Protein AF-A0A438K7U4-F1 (afdb_monomer)

Structure (mmCIF, N/CA/C/O backbone):
data_AF-A0A438K7U4-F1
#
_entry.id   AF-A0A438K7U4-F1
#
loop_
_atom_site.group_PDB
_atom_site.id
_atom_site.type_symbol
_atom_site.label_atom_id
_atom_site.label_alt_id
_atom_site.label_comp_id
_atom_site.label_asym_id
_atom_site.label_entity_id
_atom_site.label_seq_id
_atom_site.pdbx_PDB_ins_code
_atom_site.Cartn_x
_atom_site.Cartn_y
_atom_site.Cartn_z
_atom_site.occupancy
_atom_site.B_iso_or_equiv
_atom_site.auth_seq_id
_atom_site.auth_comp_id
_atom_site.auth_asym_id
_atom_site.auth_atom_id
_atom_site.pdbx_PDB_model_num
ATOM 1 N N . MET A 1 1 ? -2.692 -11.093 -33.757 1.00 45.28 1 MET A N 1
ATOM 2 C CA . MET A 1 1 ? -2.594 -12.164 -32.743 1.00 45.28 1 MET A CA 1
ATOM 3 C C . MET A 1 1 ? -3.764 -12.011 -31.795 1.00 45.28 1 MET A C 1
ATOM 5 O O . MET A 1 1 ? -4.031 -10.887 -31.381 1.00 45.28 1 MET A O 1
ATOM 9 N N . SER A 1 2 ? -4.520 -13.076 -31.542 1.00 48.28 2 SER A N 1
ATOM 10 C CA . SER A 1 2 ? -5.708 -12.989 -30.688 1.00 48.28 2 SER A CA 1
ATOM 11 C C . SER A 1 2 ? -5.313 -12.876 -29.207 1.00 48.28 2 SER A C 1
ATOM 13 O O . SER A 1 2 ? -4.291 -13.414 -28.785 1.00 48.28 2 SER A O 1
ATOM 15 N N . ASN A 1 3 ? -6.134 -12.197 -28.400 1.00 59.94 3 ASN A N 1
ATOM 16 C CA . ASN A 1 3 ? -5.968 -12.096 -26.940 1.00 59.94 3 ASN A CA 1
ATOM 17 C C . ASN A 1 3 ? -5.858 -13.494 -26.280 1.00 59.94 3 ASN A C 1
ATOM 19 O O . ASN A 1 3 ? -5.145 -13.687 -25.302 1.00 59.94 3 ASN A O 1
ATOM 23 N N . VAL A 1 4 ? -6.495 -14.504 -26.880 1.00 65.38 4 VAL A N 1
ATOM 24 C CA . VAL A 1 4 ? -6.496 -15.897 -26.409 1.00 65.38 4 VAL A CA 1
ATOM 25 C C . VAL A 1 4 ? -5.137 -16.583 -26.602 1.00 65.38 4 VAL A C 1
ATOM 27 O O . VAL A 1 4 ? -4.673 -17.269 -25.696 1.00 65.38 4 VAL A O 1
ATOM 30 N N . GLU A 1 5 ? -4.457 -16.369 -27.732 1.00 62.31 5 GLU A N 1
ATOM 31 C CA . GLU A 1 5 ? -3.120 -16.940 -27.979 1.00 62.31 5 GLU A CA 1
ATOM 32 C C . GLU A 1 5 ? -2.054 -16.323 -27.074 1.00 62.31 5 GLU A C 1
ATOM 34 O O . GLU A 1 5 ? -1.192 -17.038 -26.571 1.00 62.31 5 GLU A O 1
ATOM 39 N N . MET A 1 6 ? -2.136 -15.013 -26.818 1.00 63.38 6 MET A N 1
ATOM 40 C CA . MET A 1 6 ? -1.229 -14.335 -25.890 1.00 63.38 6 MET A CA 1
ATOM 41 C C . MET A 1 6 ? -1.439 -14.850 -24.457 1.00 63.38 6 MET A C 1
ATOM 43 O O . MET A 1 6 ? -0.478 -15.261 -23.816 1.00 63.38 6 MET A O 1
ATOM 47 N N . ARG A 1 7 ? -2.695 -14.952 -23.993 1.00 61.59 7 ARG A N 1
ATOM 48 C CA . ARG A 1 7 ? -3.044 -15.557 -22.692 1.00 61.59 7 ARG A CA 1
ATOM 49 C C . ARG A 1 7 ? -2.580 -17.009 -22.568 1.00 61.59 7 ARG A C 1
ATOM 51 O O . ARG A 1 7 ? -2.083 -17.397 -21.519 1.00 61.59 7 ARG A O 1
ATOM 58 N N . SER A 1 8 ? -2.689 -17.796 -23.639 1.00 62.38 8 SER A N 1
ATOM 59 C CA . SER A 1 8 ? -2.195 -19.178 -23.680 1.00 62.38 8 SER A CA 1
ATOM 60 C C . SER A 1 8 ? -0.667 -19.269 -23.615 1.00 62.38 8 SER A C 1
ATOM 62 O O . SER A 1 8 ? -0.152 -20.195 -22.991 1.00 62.38 8 SER A O 1
ATOM 64 N N . LEU A 1 9 ? 0.061 -18.339 -24.243 1.00 65.25 9 LEU A N 1
ATOM 65 C CA . LEU A 1 9 ? 1.523 -18.292 -24.186 1.00 65.25 9 LEU A CA 1
ATOM 66 C C . LEU A 1 9 ? 2.014 -17.877 -22.790 1.00 65.25 9 LEU A C 1
ATOM 68 O O . LEU A 1 9 ? 2.959 -18.470 -22.281 1.00 65.25 9 LEU A O 1
ATOM 72 N N . PHE A 1 10 ? 1.329 -16.923 -22.149 1.00 60.97 10 PHE A N 1
ATOM 73 C CA . PHE A 1 10 ? 1.604 -16.515 -20.767 1.00 60.97 10 PHE A CA 1
ATOM 74 C C . PHE A 1 10 ? 1.276 -17.616 -19.756 1.00 60.97 10 PHE A C 1
ATOM 76 O O . PHE A 1 10 ? 2.075 -17.869 -18.867 1.00 60.97 10 PHE A O 1
ATOM 83 N N . ALA A 1 11 ? 0.172 -18.345 -19.935 1.00 56.00 11 ALA A N 1
ATOM 84 C CA . ALA A 1 11 ? -0.155 -19.503 -19.100 1.00 56.00 11 ALA A CA 1
ATOM 85 C C . ALA A 1 11 ? 0.838 -20.675 -19.261 1.00 56.00 11 ALA A C 1
ATOM 87 O O . ALA A 1 11 ? 0.926 -21.532 -18.387 1.00 56.00 11 ALA A O 1
ATOM 88 N N . LYS A 1 12 ? 1.585 -20.730 -20.376 1.00 57.91 12 LYS A N 1
ATOM 89 C CA . LYS A 1 12 ? 2.669 -21.702 -20.606 1.00 57.91 12 LYS A CA 1
ATOM 90 C C . LYS A 1 12 ? 4.002 -21.295 -19.971 1.00 57.91 12 LYS A C 1
ATOM 92 O O . LYS A 1 12 ? 4.887 -22.141 -19.870 1.00 57.91 12 LYS A O 1
ATOM 97 N N . LEU A 1 13 ? 4.170 -20.037 -19.559 1.00 59.38 13 LEU A N 1
ATOM 98 C CA . LEU A 1 13 ? 5.307 -19.609 -18.746 1.00 59.38 13 LEU A CA 1
ATOM 99 C C . LEU A 1 13 ? 5.006 -20.022 -17.301 1.00 59.38 13 LEU A C 1
ATOM 101 O O . LEU A 1 13 ? 4.355 -19.286 -16.570 1.00 59.38 13 LEU A O 1
ATOM 105 N N . CYS A 1 14 ? 5.445 -21.217 -16.904 1.00 56.22 14 CYS A N 1
ATOM 106 C CA . CYS A 1 14 ? 5.156 -21.851 -15.607 1.00 56.22 14 CYS A CA 1
ATOM 107 C C . CYS A 1 14 ? 5.649 -21.096 -14.349 1.00 56.22 14 CYS A C 1
ATOM 109 O O . CYS A 1 14 ? 5.622 -21.670 -13.270 1.00 56.22 14 CYS A O 1
ATOM 111 N N . HIS A 1 15 ? 6.065 -19.834 -14.471 1.00 75.62 15 HIS A N 1
ATOM 112 C CA . HIS A 1 15 ? 6.726 -19.040 -13.429 1.00 75.62 15 HIS A CA 1
ATOM 113 C C . HIS A 1 15 ? 6.226 -17.586 -13.416 1.00 75.62 15 HIS A C 1
ATOM 115 O O . HIS A 1 15 ? 6.982 -16.649 -13.174 1.00 75.62 15 HIS A O 1
ATOM 121 N N . LEU A 1 16 ? 4.956 -17.368 -13.773 1.00 83.12 16 LEU A N 1
ATOM 122 C CA . LEU A 1 16 ? 4.399 -16.019 -13.868 1.00 83.12 16 LEU A CA 1
ATOM 123 C C . LEU A 1 16 ? 4.396 -15.306 -12.514 1.00 83.12 16 LEU A C 1
ATOM 125 O O . LEU A 1 16 ? 4.809 -14.155 -12.458 1.00 83.12 16 LEU A O 1
ATOM 129 N N . ASP A 1 17 ? 4.000 -15.993 -11.445 1.00 84.00 17 ASP A N 1
ATOM 130 C CA . ASP A 1 17 ? 3.998 -15.419 -10.096 1.00 84.00 17 ASP A CA 1
ATOM 131 C C . ASP A 1 17 ? 5.417 -15.024 -9.667 1.00 84.00 17 ASP A C 1
ATOM 133 O O . ASP A 1 17 ? 5.637 -13.903 -9.227 1.00 84.00 17 ASP A O 1
ATOM 137 N N . GLU A 1 18 ? 6.410 -15.876 -9.934 1.00 87.88 18 GLU A N 1
ATOM 138 C CA . GLU A 1 18 ? 7.825 -15.590 -9.664 1.00 87.88 18 GLU A CA 1
ATOM 139 C C . GLU A 1 18 ? 8.336 -14.381 -10.462 1.00 87.88 18 GLU A C 1
ATOM 141 O O . GLU A 1 18 ? 9.101 -13.569 -9.944 1.00 87.88 18 GLU A O 1
ATOM 146 N N . LEU A 1 19 ? 7.899 -14.220 -11.716 1.00 89.94 19 LEU A N 1
ATOM 147 C CA . LEU A 1 19 ? 8.228 -13.043 -12.518 1.00 89.94 19 LEU A CA 1
ATOM 148 C C . LEU A 1 19 ? 7.588 -11.771 -11.947 1.00 89.94 19 LEU A C 1
ATOM 150 O O . LEU A 1 19 ? 8.244 -10.730 -11.913 1.00 89.94 19 LEU A O 1
ATOM 154 N N . LEU A 1 20 ? 6.319 -11.834 -11.534 1.00 92.25 20 LEU A N 1
ATOM 155 C CA . LEU A 1 20 ? 5.625 -10.695 -10.932 1.00 92.25 20 LEU A CA 1
ATOM 156 C C . LEU A 1 20 ? 6.309 -10.279 -9.626 1.00 92.25 20 LEU A C 1
ATOM 158 O O . LEU A 1 20 ? 6.650 -9.104 -9.486 1.00 92.25 20 LEU A O 1
ATOM 162 N N . SER A 1 21 ? 6.607 -11.241 -8.748 1.00 90.75 21 SER A N 1
ATOM 163 C CA . SER A 1 21 ? 7.360 -11.017 -7.511 1.00 90.75 21 SER A CA 1
ATOM 164 C C . SER A 1 21 ? 8.755 -10.456 -7.782 1.00 90.75 21 SER A C 1
ATOM 166 O O . SER A 1 21 ? 9.161 -9.505 -7.128 1.00 90.75 21 SER A O 1
ATOM 168 N N . LEU A 1 22 ? 9.475 -10.940 -8.801 1.00 91.69 22 LEU A N 1
ATOM 169 C CA . LEU A 1 22 ? 10.794 -10.402 -9.151 1.00 91.69 22 LEU A CA 1
ATOM 170 C C . LEU A 1 22 ? 10.726 -8.930 -9.589 1.00 91.69 22 LEU A C 1
ATOM 172 O O . LEU A 1 22 ? 11.596 -8.127 -9.245 1.00 91.69 22 LEU A O 1
ATOM 176 N N . ILE A 1 23 ? 9.710 -8.562 -10.377 1.00 93.75 23 ILE A N 1
ATOM 177 C CA . ILE A 1 23 ? 9.533 -7.171 -10.808 1.00 93.75 23 ILE A CA 1
ATOM 178 C C . ILE A 1 23 ? 9.114 -6.297 -9.620 1.00 93.75 23 ILE A C 1
ATOM 180 O O . ILE A 1 23 ? 9.598 -5.173 -9.497 1.00 93.75 23 ILE A O 1
ATOM 184 N N . GLU A 1 24 ? 8.250 -6.795 -8.740 1.00 93.31 24 GLU A N 1
ATOM 185 C CA . GLU A 1 24 ? 7.888 -6.118 -7.497 1.00 93.31 24 GLU A CA 1
ATOM 186 C C . GLU A 1 24 ? 9.113 -5.898 -6.601 1.00 93.31 24 GLU A C 1
ATOM 188 O O . GLU A 1 24 ? 9.421 -4.756 -6.270 1.00 93.31 24 GLU A O 1
ATOM 193 N N . GLU A 1 25 ? 9.887 -6.940 -6.298 1.00 90.75 25 GLU A N 1
ATOM 194 C CA . GLU A 1 25 ? 11.135 -6.849 -5.534 1.00 90.75 25 GLU A CA 1
ATOM 195 C C . GLU A 1 25 ? 12.120 -5.852 -6.150 1.00 90.75 25 GLU A C 1
ATOM 197 O O . GLU A 1 25 ? 12.784 -5.103 -5.433 1.00 90.75 25 GLU A O 1
ATOM 202 N N . PHE A 1 26 ? 12.201 -5.790 -7.481 1.00 92.31 26 PHE A N 1
ATOM 203 C CA . PHE A 1 26 ? 12.988 -4.778 -8.178 1.00 92.31 26 PHE A CA 1
ATOM 204 C C . PHE A 1 26 ? 12.487 -3.353 -7.883 1.00 92.31 26 PHE A C 1
ATOM 206 O O . PHE A 1 26 ? 13.296 -2.468 -7.574 1.00 92.31 26 PHE A O 1
ATOM 213 N N . LEU A 1 27 ? 11.172 -3.122 -7.949 1.00 92.06 27 LEU A N 1
ATOM 214 C CA . LEU A 1 27 ? 10.564 -1.821 -7.653 1.00 92.06 27 LEU A CA 1
ATOM 215 C C . LEU A 1 27 ? 10.781 -1.415 -6.190 1.00 92.06 27 LEU A C 1
ATOM 217 O O . LEU A 1 27 ? 11.135 -0.263 -5.936 1.00 92.06 27 LEU A O 1
ATOM 221 N N . MET A 1 28 ? 10.647 -2.369 -5.267 1.00 88.00 28 MET A N 1
ATOM 222 C CA . MET A 1 28 ? 10.819 -2.197 -3.821 1.00 88.00 28 MET A CA 1
ATOM 223 C C . MET A 1 28 ? 12.287 -1.993 -3.426 1.00 88.00 28 MET A C 1
ATOM 225 O O . MET A 1 28 ? 12.639 -1.107 -2.648 1.00 88.00 28 MET A O 1
ATOM 229 N N . GLY A 1 29 ? 13.179 -2.811 -3.980 1.00 85.75 29 GLY A N 1
ATOM 230 C CA . GLY A 1 29 ? 14.604 -2.808 -3.672 1.00 85.75 29 GLY A CA 1
ATOM 231 C C . GLY A 1 29 ? 15.365 -1.673 -4.349 1.00 85.75 29 GLY A C 1
ATOM 232 O O . GLY A 1 29 ? 16.429 -1.285 -3.862 1.00 85.75 29 GLY A O 1
ATOM 233 N N . LYS A 1 30 ? 14.835 -1.130 -5.455 1.00 86.88 30 LYS A N 1
ATOM 234 C CA . LYS A 1 30 ? 15.465 -0.092 -6.287 1.00 86.88 30 LYS A CA 1
ATOM 235 C C . LYS A 1 30 ? 16.896 -0.441 -6.692 1.00 86.88 30 LYS A C 1
ATOM 237 O O . LYS A 1 30 ? 17.748 0.444 -6.773 1.00 86.88 30 LYS A O 1
ATOM 242 N N . LYS A 1 31 ? 17.179 -1.722 -6.925 1.00 87.25 31 LYS A N 1
ATOM 243 C CA . LYS A 1 31 ? 18.523 -2.225 -7.229 1.00 87.25 31 LYS A CA 1
ATOM 244 C C . LYS A 1 31 ? 18.549 -2.930 -8.573 1.00 87.25 31 LYS A C 1
ATOM 246 O O . LYS A 1 31 ? 17.680 -3.738 -8.868 1.00 87.25 31 LYS A O 1
ATOM 251 N N . VAL A 1 32 ? 19.578 -2.649 -9.360 1.00 86.00 32 VAL A N 1
ATOM 252 C CA . VAL A 1 32 ? 19.897 -3.360 -10.600 1.00 86.00 32 VAL A CA 1
ATOM 253 C C . VAL A 1 32 ? 21.230 -4.058 -10.413 1.00 86.00 32 VAL A C 1
ATOM 255 O O . VAL A 1 32 ? 22.159 -3.500 -9.831 1.00 86.00 32 VAL A O 1
ATOM 258 N N . LEU A 1 33 ? 21.325 -5.282 -10.915 1.00 83.44 33 LEU A N 1
ATOM 259 C CA . LEU A 1 33 ? 22.586 -5.998 -10.985 1.00 83.44 33 LEU A CA 1
ATOM 260 C C . LEU A 1 33 ? 23.361 -5.530 -12.220 1.00 83.44 33 LEU A C 1
ATOM 262 O O . LEU A 1 33 ? 22.894 -5.687 -13.349 1.00 83.44 33 LEU A O 1
ATOM 266 N N . VAL A 1 34 ? 24.538 -4.949 -12.006 1.00 81.00 34 VAL A N 1
ATOM 267 C CA . VAL A 1 34 ? 25.393 -4.411 -13.066 1.00 81.00 34 VAL A CA 1
ATOM 268 C C . VAL A 1 34 ? 26.654 -5.255 -13.183 1.00 81.00 34 VAL A C 1
ATOM 270 O O . VAL A 1 34 ? 27.247 -5.683 -12.190 1.00 81.00 34 VAL A O 1
ATOM 273 N N . TYR A 1 35 ? 27.048 -5.508 -14.427 1.00 76.44 35 TYR A N 1
ATOM 274 C CA . TYR A 1 35 ? 28.276 -6.211 -14.757 1.00 76.44 35 TYR A CA 1
ATOM 275 C C . TYR A 1 35 ? 29.409 -5.211 -14.981 1.00 76.44 35 TYR A C 1
ATOM 277 O O . TYR A 1 35 ? 29.313 -4.344 -15.852 1.00 76.44 35 TYR A O 1
ATOM 285 N N . ASN A 1 36 ? 30.492 -5.356 -14.217 1.00 67.44 36 ASN A N 1
ATOM 286 C CA . ASN A 1 36 ? 31.661 -4.495 -14.331 1.00 67.44 36 ASN A CA 1
ATOM 287 C C . ASN A 1 36 ? 32.769 -5.192 -15.129 1.00 67.44 36 ASN A C 1
ATOM 289 O O . ASN A 1 36 ? 33.358 -6.171 -14.682 1.00 67.44 36 ASN A O 1
ATOM 293 N N . ASN A 1 37 ? 33.081 -4.633 -16.301 1.00 59.84 37 ASN A N 1
ATOM 294 C CA . ASN A 1 37 ? 34.170 -5.074 -17.185 1.00 59.84 37 ASN A CA 1
ATOM 295 C C . ASN A 1 37 ? 35.561 -4.553 -16.774 1.00 59.84 37 ASN A C 1
ATOM 297 O O . ASN A 1 37 ? 36.531 -4.754 -17.504 1.00 59.84 37 ASN A O 1
ATOM 301 N N . ALA A 1 38 ? 35.671 -3.816 -15.666 1.00 55.50 38 ALA A N 1
ATOM 302 C CA . ALA A 1 38 ? 36.929 -3.188 -15.282 1.00 55.50 38 ALA A CA 1
ATOM 303 C C . ALA A 1 38 ? 37.953 -4.230 -14.795 1.00 55.50 38 ALA A C 1
ATOM 305 O O . ALA A 1 38 ? 37.622 -5.118 -14.009 1.00 55.50 38 ALA A O 1
ATOM 306 N N . SER A 1 39 ? 39.196 -4.087 -15.271 1.00 51.75 39 SER A N 1
ATOM 307 C CA . SER A 1 39 ? 40.375 -4.851 -14.838 1.00 51.75 39 SER A CA 1
ATOM 308 C C . SER A 1 39 ? 40.473 -4.909 -13.300 1.00 51.75 39 SER A C 1
ATOM 310 O O . SER A 1 39 ? 40.169 -3.902 -12.657 1.00 51.75 39 SER A O 1
ATOM 312 N N . PRO A 1 40 ? 40.943 -6.021 -12.695 1.00 52.16 40 PRO A N 1
ATOM 313 C CA . PRO A 1 40 ? 41.059 -6.165 -11.239 1.00 52.16 40 PRO A CA 1
ATOM 314 C C . PRO A 1 40 ? 42.089 -5.225 -10.591 1.00 52.16 40 PRO A C 1
ATOM 316 O O . PRO A 1 40 ? 42.265 -5.239 -9.372 1.00 52.16 40 PRO A O 1
ATOM 319 N N . GLU A 1 41 ? 42.829 -4.452 -11.384 1.00 43.75 41 GLU A N 1
ATOM 320 C CA . GLU A 1 41 ? 43.926 -3.633 -10.894 1.00 43.75 41 GLU A CA 1
ATOM 321 C C . GLU A 1 41 ? 43.424 -2.262 -10.436 1.00 43.75 41 GLU A C 1
ATOM 323 O O . GLU A 1 41 ? 43.154 -1.357 -11.225 1.00 43.75 41 GLU A O 1
ATOM 328 N N . SER A 1 42 ? 43.368 -2.130 -9.112 1.00 53.00 42 SER A N 1
ATOM 329 C CA . SER A 1 42 ? 42.871 -1.015 -8.303 1.00 53.00 42 SER A CA 1
ATOM 330 C C . SER A 1 42 ? 41.390 -1.119 -7.931 1.00 53.00 42 SER A C 1
ATOM 332 O O . SER A 1 42 ? 40.607 -1.811 -8.562 1.00 53.00 42 SER A O 1
ATOM 334 N N . PHE A 1 43 ? 41.034 -0.429 -6.850 1.00 45.53 43 PHE A N 1
ATOM 335 C CA . PHE A 1 43 ? 39.687 -0.241 -6.295 1.00 45.53 43 PHE A CA 1
ATOM 336 C C . PHE A 1 43 ? 39.296 -1.123 -5.103 1.00 45.53 43 PHE A C 1
ATOM 338 O O . PHE A 1 43 ? 38.609 -2.138 -5.222 1.00 45.53 43 PHE A O 1
ATOM 345 N N . VAL A 1 44 ? 39.682 -0.589 -3.933 1.00 47.94 44 VAL A N 1
ATOM 346 C CA . VAL A 1 44 ? 38.967 -0.548 -2.641 1.00 47.94 44 VAL A CA 1
ATOM 347 C C . VAL A 1 44 ? 37.798 -1.522 -2.539 1.00 47.94 44 VAL A C 1
ATOM 349 O O . VAL A 1 44 ? 36.747 -1.302 -3.138 1.00 47.94 44 VAL A O 1
ATOM 352 N N . VAL A 1 45 ? 37.986 -2.566 -1.734 1.00 43.56 45 VAL A N 1
ATOM 353 C CA . VAL A 1 45 ? 36.957 -3.523 -1.317 1.00 43.56 45 VAL A CA 1
ATOM 354 C C . VAL A 1 45 ? 35.704 -2.754 -0.891 1.00 43.56 45 VAL A C 1
ATOM 356 O O . VAL A 1 45 ? 35.716 -2.016 0.090 1.00 43.56 45 VAL A O 1
ATOM 359 N N . CYS A 1 46 ? 34.640 -2.875 -1.679 1.00 51.19 46 CYS A N 1
ATOM 360 C CA . CYS A 1 46 ? 33.315 -2.390 -1.322 1.00 51.19 46 CYS A CA 1
ATOM 361 C C . CYS A 1 46 ? 32.442 -3.638 -1.195 1.00 51.19 46 CYS A C 1
ATOM 363 O O . CYS A 1 46 ? 32.365 -4.407 -2.155 1.00 51.19 46 CYS A O 1
ATOM 365 N N . ASP A 1 47 ? 31.833 -3.836 -0.022 1.00 56.19 47 ASP A N 1
ATOM 366 C CA . ASP A 1 47 ? 31.160 -5.066 0.447 1.00 56.19 47 ASP A CA 1
ATOM 367 C C . ASP A 1 47 ? 29.985 -5.569 -0.419 1.00 56.19 47 ASP A C 1
ATOM 369 O O . ASP A 1 47 ? 29.364 -6.579 -0.109 1.00 56.19 47 ASP A O 1
ATOM 373 N N . SER A 1 48 ? 29.644 -4.881 -1.510 1.00 63.31 48 SER A N 1
ATOM 374 C CA . SER A 1 48 ? 28.497 -5.203 -2.378 1.00 63.31 48 SER A CA 1
ATOM 375 C C . SER A 1 48 ? 28.880 -5.908 -3.685 1.00 63.31 48 SER A C 1
ATOM 377 O O . SER A 1 48 ? 28.016 -6.119 -4.539 1.00 63.31 48 SER A O 1
ATOM 379 N N . ARG A 1 49 ? 30.169 -6.218 -3.879 1.00 67.62 49 ARG A N 1
ATOM 380 C CA . ARG A 1 49 ? 30.685 -6.907 -5.069 1.00 67.62 49 ARG A CA 1
ATOM 381 C C . ARG A 1 49 ? 30.804 -8.404 -4.816 1.00 67.62 49 ARG A C 1
ATOM 383 O O . ARG A 1 49 ? 31.380 -8.813 -3.815 1.00 67.62 49 ARG A O 1
ATOM 390 N N . PHE A 1 50 ? 30.311 -9.209 -5.748 1.00 69.69 50 PHE A N 1
ATOM 391 C CA . PHE A 1 50 ? 30.437 -10.664 -5.700 1.00 69.69 50 PHE A CA 1
ATOM 392 C C . PHE A 1 50 ? 30.829 -11.215 -7.071 1.00 69.69 50 PHE A C 1
ATOM 394 O O . PHE A 1 50 ? 30.524 -10.615 -8.105 1.00 69.69 50 PHE A O 1
ATOM 401 N N . SER A 1 51 ? 31.559 -12.330 -7.074 1.00 70.88 51 SER A N 1
ATOM 402 C CA . SER A 1 51 ? 31.945 -13.037 -8.292 1.00 70.88 51 SER A CA 1
ATOM 403 C C . SER A 1 51 ? 30.940 -14.142 -8.594 1.00 70.88 51 SER A C 1
ATOM 405 O O . SER A 1 51 ? 30.583 -14.932 -7.721 1.00 70.88 51 SER A O 1
ATOM 407 N N . ILE A 1 52 ? 30.485 -14.204 -9.844 1.00 70.56 52 ILE A N 1
ATOM 408 C CA . ILE A 1 52 ? 29.749 -15.356 -10.365 1.00 70.56 52 ILE A CA 1
ATOM 409 C C . ILE A 1 52 ? 30.573 -15.961 -11.494 1.00 70.56 52 ILE A C 1
ATOM 411 O O . ILE A 1 52 ? 31.025 -15.249 -12.395 1.00 70.56 52 ILE A O 1
ATOM 415 N N . LEU A 1 53 ? 30.730 -17.282 -11.460 1.00 70.00 53 LEU A N 1
ATOM 416 C CA . LEU A 1 53 ? 31.305 -18.036 -12.562 1.00 70.00 53 LEU A CA 1
ATOM 417 C C . LEU A 1 53 ? 30.253 -18.166 -13.672 1.00 70.00 53 LEU A C 1
ATOM 419 O O . LEU A 1 53 ? 29.299 -18.933 -13.547 1.00 70.00 53 LEU A O 1
ATOM 423 N N . VAL A 1 54 ? 30.427 -17.418 -14.761 1.00 69.88 54 VAL A N 1
ATOM 424 C CA . VAL A 1 54 ? 29.567 -17.504 -15.951 1.00 69.88 54 VAL A CA 1
ATOM 425 C C . VAL A 1 54 ? 30.448 -17.886 -17.134 1.00 69.88 54 VAL A C 1
ATOM 427 O O . VAL A 1 54 ? 31.402 -17.175 -17.450 1.00 69.88 54 VAL A O 1
ATOM 430 N N . ASP A 1 55 ? 30.149 -19.019 -17.771 1.00 70.75 55 ASP A N 1
ATOM 431 C CA . ASP A 1 55 ? 30.939 -19.604 -18.869 1.00 70.75 55 ASP A CA 1
ATOM 432 C C . ASP A 1 55 ? 32.416 -19.875 -18.514 1.00 70.75 55 ASP A C 1
ATOM 434 O O . ASP A 1 55 ? 33.308 -19.759 -19.352 1.00 70.75 55 ASP A O 1
ATOM 438 N N . GLY A 1 56 ? 32.698 -20.221 -17.254 1.00 69.56 56 GLY A N 1
ATOM 439 C CA . GLY A 1 56 ? 34.059 -20.525 -16.789 1.00 69.56 56 GLY A CA 1
ATOM 440 C C . GLY A 1 56 ? 34.960 -19.302 -16.583 1.00 69.56 56 GLY A C 1
ATOM 441 O O . GLY A 1 56 ? 36.145 -19.471 -16.306 1.00 69.56 56 GLY A O 1
ATOM 442 N N . VAL A 1 57 ? 34.414 -18.086 -16.689 1.00 73.00 57 VAL A N 1
ATOM 443 C CA . VAL A 1 57 ? 35.111 -16.830 -16.386 1.00 73.00 57 VAL A CA 1
ATOM 444 C C . VAL A 1 57 ? 34.474 -16.191 -15.156 1.00 73.00 57 VAL A C 1
ATOM 446 O O . VAL A 1 57 ? 33.253 -16.028 -15.100 1.00 73.00 57 VAL A O 1
ATOM 449 N N . ASP A 1 58 ? 35.302 -15.801 -14.185 1.00 71.88 58 ASP A N 1
ATOM 450 C CA . ASP A 1 58 ? 34.841 -15.037 -13.028 1.00 71.88 58 ASP A CA 1
ATOM 451 C C . ASP A 1 58 ? 34.406 -13.640 -13.467 1.00 71.88 58 ASP A C 1
ATOM 453 O O . ASP A 1 58 ? 35.196 -12.828 -13.956 1.00 71.88 58 ASP A O 1
ATOM 457 N N . ARG A 1 59 ? 33.115 -13.359 -13.289 1.00 70.06 59 ARG A N 1
ATOM 458 C CA . ARG A 1 59 ? 32.516 -12.061 -13.584 1.00 70.06 59 ARG A CA 1
ATOM 459 C C . ARG A 1 59 ? 32.204 -11.341 -12.285 1.00 70.06 59 ARG A C 1
ATOM 461 O O . ARG A 1 59 ? 31.468 -11.857 -11.449 1.00 70.06 59 ARG A O 1
ATOM 468 N N . ILE A 1 60 ? 32.750 -10.136 -12.135 1.00 79.50 60 ILE A N 1
ATOM 469 C CA . ILE A 1 60 ? 32.453 -9.266 -10.997 1.00 79.50 60 ILE A CA 1
ATOM 470 C C . ILE A 1 60 ? 31.125 -8.562 -11.266 1.00 79.50 60 ILE A C 1
ATOM 472 O O . ILE A 1 60 ? 30.971 -7.844 -12.260 1.00 79.50 60 ILE A O 1
ATOM 476 N N . MET A 1 61 ? 30.174 -8.751 -10.359 1.00 77.50 61 MET A N 1
ATOM 477 C CA . MET A 1 61 ? 28.892 -8.058 -10.369 1.00 77.50 61 MET A CA 1
ATOM 478 C C . MET A 1 61 ? 28.740 -7.197 -9.119 1.00 77.50 61 MET A C 1
ATOM 480 O O . MET A 1 61 ? 29.322 -7.475 -8.068 1.00 77.50 61 MET A O 1
ATOM 484 N N . SER A 1 62 ? 27.953 -6.134 -9.242 1.00 81.69 62 SER A N 1
ATOM 485 C CA . SER A 1 62 ? 27.564 -5.269 -8.129 1.00 81.69 62 SER A CA 1
ATOM 486 C C . SER A 1 62 ? 26.111 -4.852 -8.255 1.00 81.69 62 SER A C 1
ATOM 488 O O . SER A 1 62 ? 25.586 -4.719 -9.359 1.00 81.69 62 SER A O 1
ATOM 490 N N . PHE A 1 63 ? 25.477 -4.596 -7.116 1.00 82.75 63 PHE A N 1
ATOM 491 C CA . PHE A 1 63 ? 24.186 -3.922 -7.093 1.00 82.75 63 PHE A CA 1
ATOM 492 C C . PHE A 1 63 ? 24.375 -2.411 -7.170 1.00 82.75 63 PHE A C 1
ATOM 494 O O . PHE A 1 63 ? 25.105 -1.827 -6.369 1.00 82.75 63 PHE A O 1
ATOM 501 N N . GLU A 1 64 ? 23.669 -1.784 -8.100 1.00 86.00 64 GLU A N 1
ATOM 502 C CA . GLU A 1 64 ? 23.582 -0.334 -8.237 1.00 86.00 64 GLU A CA 1
ATOM 503 C C . GLU A 1 64 ? 22.141 0.132 -8.042 1.00 86.00 64 GLU A C 1
ATOM 505 O O . GLU A 1 64 ? 21.196 -0.633 -8.237 1.00 86.00 64 GLU A O 1
ATOM 510 N N . THR A 1 65 ? 21.956 1.395 -7.662 1.00 87.06 65 THR A N 1
ATOM 511 C CA . THR A 1 65 ? 20.618 1.981 -7.552 1.00 87.06 65 THR A CA 1
ATOM 512 C C . THR A 1 65 ? 19.992 2.120 -8.939 1.00 87.06 65 THR A C 1
ATOM 514 O O . THR A 1 65 ? 20.576 2.724 -9.837 1.00 87.06 65 THR A O 1
ATOM 517 N N . ALA A 1 66 ? 18.779 1.600 -9.102 1.00 89.75 66 ALA A N 1
ATOM 518 C CA . ALA A 1 66 ? 17.997 1.744 -10.318 1.00 89.75 66 ALA A CA 1
ATOM 519 C C . ALA A 1 66 ? 17.697 3.223 -10.603 1.00 89.75 66 ALA A C 1
ATOM 521 O O . ALA A 1 66 ? 17.299 3.982 -9.716 1.00 89.75 66 ALA A O 1
ATOM 522 N N . SER A 1 67 ? 17.838 3.633 -11.860 1.00 90.44 67 SER A N 1
ATOM 523 C CA . SER A 1 67 ? 17.406 4.960 -12.297 1.00 90.44 67 SER A CA 1
ATOM 524 C C . SER A 1 67 ? 15.879 5.098 -12.245 1.00 90.44 67 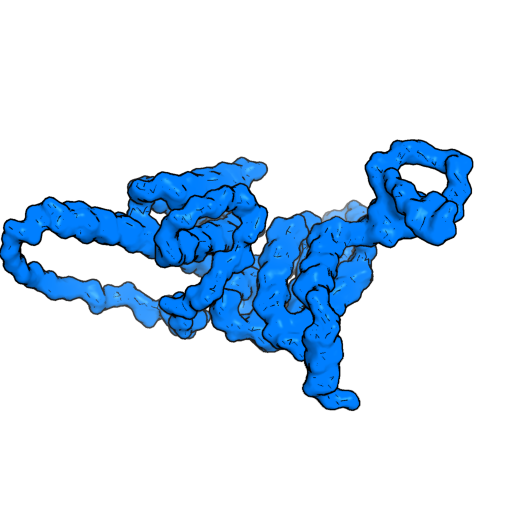SER A C 1
ATOM 526 O O . SER A 1 67 ? 15.141 4.126 -12.421 1.00 90.44 67 SER A O 1
ATOM 528 N N . THR A 1 68 ? 15.387 6.333 -12.106 1.00 89.44 68 THR A N 1
ATOM 529 C CA . THR A 1 68 ? 13.951 6.655 -12.188 1.00 89.44 68 THR A CA 1
ATOM 530 C C . THR A 1 68 ? 13.310 6.074 -13.451 1.00 89.44 68 THR A C 1
ATOM 532 O O . THR A 1 68 ? 12.219 5.517 -13.388 1.00 89.44 68 THR A O 1
ATOM 535 N N . HIS A 1 69 ? 13.996 6.144 -14.597 1.00 91.56 69 HIS A N 1
ATOM 536 C CA . HIS A 1 69 ? 13.491 5.598 -15.859 1.00 91.56 69 HIS A CA 1
ATOM 537 C C . HIS A 1 69 ? 13.343 4.076 -15.830 1.00 91.56 69 HIS A C 1
ATOM 539 O O . HIS A 1 69 ? 12.352 3.563 -16.340 1.00 91.56 69 HIS A O 1
ATOM 545 N N . GLN A 1 70 ? 14.288 3.355 -15.219 1.00 93.38 70 GLN A N 1
ATOM 546 C CA . GLN A 1 70 ? 14.196 1.900 -15.074 1.00 93.38 70 GLN A CA 1
ATOM 547 C C . GLN A 1 70 ? 13.039 1.502 -14.154 1.00 93.38 70 GLN A C 1
ATOM 549 O O . GLN A 1 70 ? 12.315 0.564 -14.470 1.00 93.38 70 GLN A O 1
ATOM 554 N N . LEU A 1 71 ? 12.817 2.237 -13.062 1.00 93.38 71 LEU A N 1
ATOM 555 C CA . LEU A 1 71 ? 11.707 1.974 -12.141 1.00 93.38 71 LEU A CA 1
ATOM 556 C C . LEU A 1 71 ? 10.347 2.278 -12.779 1.00 93.38 71 LEU A C 1
ATOM 558 O O . LEU A 1 71 ? 9.415 1.491 -12.650 1.00 93.38 71 LEU A O 1
ATOM 562 N N . VAL A 1 72 ? 10.241 3.373 -13.536 1.00 93.94 72 VAL A N 1
ATOM 563 C CA . VAL A 1 72 ? 9.034 3.687 -14.317 1.00 93.94 72 VAL A CA 1
ATOM 564 C C . VAL A 1 72 ? 8.796 2.644 -15.412 1.00 93.94 72 VAL A C 1
ATOM 566 O O . VAL A 1 72 ? 7.665 2.223 -15.627 1.00 93.94 72 VAL A O 1
ATOM 569 N N . ALA A 1 73 ? 9.843 2.180 -16.096 1.00 95.62 73 ALA A N 1
ATOM 570 C CA . ALA A 1 73 ? 9.704 1.108 -17.078 1.00 95.62 73 ALA A CA 1
ATOM 571 C C . ALA A 1 73 ? 9.245 -0.203 -16.419 1.00 95.62 73 ALA A C 1
ATOM 573 O O . ALA A 1 73 ? 8.321 -0.842 -16.918 1.00 95.62 73 ALA A O 1
ATOM 574 N N . GLY A 1 74 ? 9.834 -0.571 -15.276 1.00 95.81 74 GLY A N 1
ATOM 575 C CA . GLY A 1 74 ? 9.439 -1.743 -14.496 1.00 95.81 74 GLY A CA 1
ATOM 576 C C . GLY A 1 74 ? 7.979 -1.686 -14.049 1.00 95.81 74 GLY A C 1
ATOM 577 O O . GLY A 1 74 ? 7.259 -2.669 -14.205 1.00 95.81 74 GLY A O 1
ATOM 578 N N . SER A 1 75 ? 7.500 -0.526 -13.590 1.00 96.81 75 SER A N 1
ATOM 579 C CA . SER A 1 75 ? 6.102 -0.365 -13.180 1.00 96.81 75 SER A CA 1
ATOM 580 C C . SER A 1 75 ? 5.127 -0.433 -14.358 1.00 96.81 75 SER A C 1
ATOM 582 O O . SER A 1 75 ? 4.064 -1.042 -14.234 1.00 96.81 75 SER A O 1
ATOM 584 N N . ILE A 1 76 ? 5.496 0.105 -15.528 1.00 97.56 76 ILE A N 1
ATOM 585 C CA . ILE A 1 76 ? 4.710 -0.061 -16.761 1.00 97.56 76 ILE A CA 1
ATOM 586 C C . ILE A 1 76 ? 4.621 -1.542 -17.133 1.00 97.56 76 ILE A C 1
ATOM 588 O O . ILE A 1 76 ? 3.528 -2.021 -17.437 1.00 97.56 76 ILE A O 1
ATOM 592 N N . ILE A 1 77 ? 5.746 -2.264 -17.113 1.00 96.75 77 ILE A N 1
ATOM 593 C CA . ILE A 1 77 ? 5.799 -3.692 -17.456 1.00 96.75 77 ILE A CA 1
ATOM 594 C C . ILE A 1 77 ? 4.916 -4.493 -16.498 1.00 96.75 77 ILE A C 1
ATOM 596 O O . ILE A 1 77 ? 4.044 -5.225 -16.966 1.00 96.75 77 ILE A O 1
ATOM 600 N N . LEU A 1 78 ? 5.079 -4.301 -15.185 1.00 96.56 78 LEU A N 1
ATOM 601 C CA . LEU A 1 78 ? 4.305 -5.006 -14.166 1.00 96.56 78 LEU A CA 1
ATOM 602 C C . LEU A 1 78 ? 2.798 -4.793 -14.354 1.00 96.56 78 LEU A C 1
ATOM 604 O O . LEU A 1 78 ? 2.041 -5.751 -14.512 1.00 96.56 78 LEU A O 1
ATOM 608 N N . ALA A 1 79 ? 2.366 -3.532 -14.435 1.00 97.25 79 ALA A N 1
ATOM 609 C CA . ALA A 1 79 ? 0.959 -3.199 -14.629 1.00 97.25 79 ALA A CA 1
ATOM 610 C C . ALA A 1 79 ? 0.407 -3.720 -15.958 1.00 97.25 79 ALA A C 1
ATOM 612 O O . ALA A 1 79 ? -0.742 -4.158 -16.014 1.00 97.25 79 ALA A O 1
ATOM 613 N N . SER A 1 80 ? 1.210 -3.709 -17.024 1.00 96.12 80 SER A N 1
ATOM 614 C CA . SER A 1 80 ? 0.792 -4.204 -18.339 1.00 96.12 80 SER A CA 1
ATOM 615 C C . SER A 1 80 ? 0.574 -5.713 -18.323 1.00 96.12 80 SER A C 1
ATOM 617 O O . SER A 1 80 ? -0.440 -6.180 -18.843 1.00 96.12 80 SER A O 1
ATOM 619 N N . ILE A 1 81 ? 1.484 -6.470 -17.698 1.00 93.56 81 ILE A N 1
ATOM 620 C CA . ILE A 1 81 ? 1.350 -7.923 -17.544 1.00 93.56 81 ILE A CA 1
ATOM 621 C C . ILE A 1 81 ? 0.100 -8.230 -16.721 1.00 93.56 81 ILE A C 1
ATOM 623 O O . ILE A 1 81 ? -0.786 -8.924 -17.221 1.00 93.56 81 ILE A O 1
ATOM 627 N N . CYS A 1 82 ? -0.029 -7.647 -15.523 1.00 94.00 82 CYS A N 1
ATOM 628 C CA . CYS A 1 82 ? -1.184 -7.861 -14.648 1.00 94.00 82 CYS A CA 1
ATOM 629 C C . CYS A 1 82 ? -2.507 -7.477 -15.323 1.00 94.00 82 CYS A C 1
ATOM 631 O O . CYS A 1 82 ? -3.498 -8.193 -15.200 1.00 94.00 82 CYS A O 1
ATOM 633 N N . THR A 1 83 ? -2.529 -6.397 -16.106 1.00 94.12 83 THR A N 1
ATOM 634 C CA . THR A 1 83 ? -3.716 -5.997 -16.876 1.00 94.12 83 THR A CA 1
ATOM 635 C C . THR A 1 83 ? -4.055 -7.002 -17.977 1.00 94.12 83 THR A C 1
ATOM 637 O O . THR A 1 83 ? -5.231 -7.303 -18.193 1.00 94.12 83 THR A O 1
ATOM 640 N N . ALA A 1 84 ? -3.053 -7.549 -18.671 1.00 90.50 84 ALA A N 1
ATOM 641 C CA . ALA A 1 84 ? -3.259 -8.513 -19.751 1.00 90.50 84 ALA A CA 1
ATOM 642 C C . ALA A 1 84 ? -3.839 -9.851 -19.254 1.00 90.50 84 ALA A C 1
ATOM 644 O O . ALA A 1 84 ? -4.686 -10.444 -19.935 1.00 90.50 84 ALA A O 1
ATOM 645 N N . ILE A 1 85 ? -3.415 -10.294 -18.067 1.00 88.50 85 ILE A N 1
ATOM 646 C CA . ILE A 1 85 ? -3.847 -11.552 -17.430 1.00 88.50 85 ILE A CA 1
ATOM 647 C C . ILE A 1 85 ? -5.007 -11.377 -16.432 1.00 88.50 85 ILE A C 1
ATOM 649 O O . ILE A 1 85 ? -5.456 -12.356 -15.851 1.00 88.50 85 ILE A O 1
ATOM 653 N N . ASP A 1 86 ? -5.506 -10.150 -16.255 1.00 88.00 86 ASP A N 1
ATOM 654 C CA . ASP A 1 86 ? -6.557 -9.777 -15.292 1.00 88.00 86 ASP A CA 1
ATOM 655 C C . ASP A 1 86 ? -6.198 -9.999 -13.807 1.00 88.00 86 ASP A C 1
ATOM 657 O O . ASP A 1 86 ? -7.073 -10.159 -12.959 1.00 88.00 86 ASP A O 1
ATOM 661 N N . HIS A 1 87 ? -4.907 -9.944 -13.469 1.00 91.31 87 HIS A N 1
ATOM 662 C CA . HIS A 1 87 ? -4.391 -10.074 -12.103 1.00 91.31 87 HIS A CA 1
ATOM 663 C C . HIS A 1 87 ? -4.211 -8.700 -11.435 1.00 91.31 87 HIS A C 1
ATOM 665 O O . HIS A 1 87 ? -3.139 -8.327 -10.968 1.00 91.31 87 HIS A O 1
ATOM 671 N N . ILE A 1 88 ? -5.277 -7.895 -11.433 1.00 93.12 88 ILE A N 1
ATOM 672 C CA . ILE A 1 88 ? -5.242 -6.512 -10.923 1.00 93.12 88 ILE A CA 1
ATOM 673 C C . ILE A 1 88 ? -5.025 -6.456 -9.401 1.00 93.12 88 ILE A C 1
ATOM 675 O O . ILE A 1 88 ? -4.451 -5.483 -8.919 1.00 93.12 88 ILE A O 1
ATOM 679 N N . GLY A 1 89 ? -5.432 -7.496 -8.664 1.00 91.50 89 GLY A N 1
ATOM 680 C CA . GLY A 1 89 ? -5.222 -7.598 -7.214 1.00 91.50 89 GLY A CA 1
ATOM 681 C C . GLY A 1 89 ? -3.753 -7.471 -6.813 1.00 91.50 89 GLY A C 1
ATOM 682 O O . GLY A 1 89 ? -3.438 -6.666 -5.942 1.00 91.50 89 GLY A O 1
ATOM 683 N N . PHE A 1 90 ? -2.855 -8.118 -7.564 1.00 93.31 90 PHE A N 1
ATOM 684 C CA . PHE A 1 90 ? -1.406 -7.999 -7.381 1.00 93.31 90 PHE A CA 1
ATOM 685 C C . PHE A 1 90 ? -0.929 -6.541 -7.452 1.00 93.31 90 PHE A C 1
ATOM 687 O O . PHE A 1 90 ? -0.115 -6.096 -6.656 1.00 93.31 90 PHE A O 1
ATOM 694 N N . ILE A 1 91 ? -1.474 -5.744 -8.380 1.00 96.19 91 ILE A N 1
ATOM 695 C CA . ILE A 1 91 ? -1.117 -4.322 -8.486 1.00 96.19 91 ILE A CA 1
ATOM 696 C C . ILE A 1 91 ? -1.638 -3.531 -7.284 1.00 96.19 91 ILE A C 1
ATOM 698 O O . ILE A 1 91 ? -0.977 -2.590 -6.854 1.00 96.19 91 ILE A O 1
ATOM 702 N N . CYS A 1 92 ? -2.802 -3.880 -6.730 1.00 94.50 92 CYS A N 1
ATOM 703 C CA . CYS A 1 92 ? -3.313 -3.248 -5.513 1.00 94.50 92 CYS A CA 1
ATOM 704 C C . CYS A 1 92 ? -2.421 -3.541 -4.293 1.00 94.50 92 CYS A C 1
ATOM 706 O O . CYS A 1 92 ? -2.161 -2.619 -3.520 1.00 94.50 92 CYS A O 1
ATOM 708 N N . GLU A 1 93 ? -1.934 -4.776 -4.150 1.00 92.69 93 GLU A N 1
ATOM 709 C CA . GLU A 1 93 ? -0.997 -5.198 -3.090 1.00 92.69 93 GLU A CA 1
ATOM 710 C C . GLU A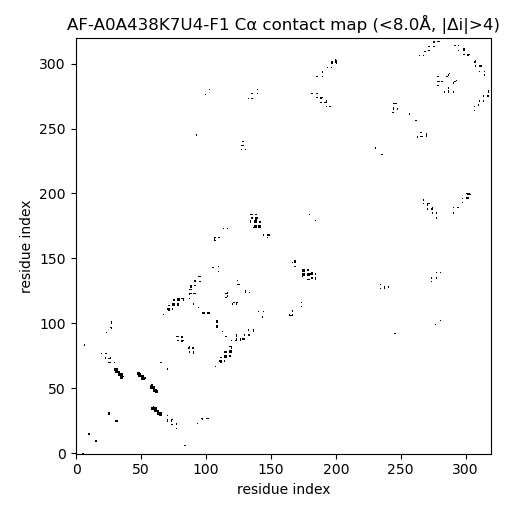 1 93 ? 0.358 -4.507 -3.251 1.00 92.69 93 GLU A C 1
ATOM 712 O O . GLU A 1 93 ? 0.748 -3.722 -2.386 1.00 92.69 93 GLU A O 1
ATOM 717 N N . ALA A 1 94 ? 0.973 -4.623 -4.431 1.00 93.50 94 ALA A N 1
ATOM 718 C CA . ALA A 1 94 ? 2.232 -3.952 -4.739 1.00 93.50 94 ALA A CA 1
ATOM 719 C C . ALA A 1 94 ? 2.150 -2.437 -4.509 1.00 93.50 94 ALA A C 1
ATOM 721 O O . ALA A 1 94 ? 3.105 -1.805 -4.070 1.00 93.50 94 ALA A O 1
ATOM 722 N N . SER A 1 95 ? 0.995 -1.816 -4.767 1.00 94.12 95 SER A N 1
ATOM 723 C CA . SER A 1 95 ? 0.785 -0.390 -4.494 1.00 94.12 95 SER A CA 1
ATOM 724 C C . SER A 1 95 ? 0.823 -0.054 -3.008 1.00 94.12 95 SER A C 1
ATOM 726 O O . SER A 1 95 ? 1.388 0.979 -2.639 1.00 94.12 95 SER A O 1
ATOM 728 N N . TYR A 1 96 ? 0.222 -0.900 -2.167 1.00 93.06 96 TYR A N 1
ATOM 729 C CA . TYR A 1 96 ? 0.295 -0.773 -0.715 1.00 93.06 96 TYR A CA 1
ATOM 730 C C . TYR A 1 96 ? 1.750 -0.888 -0.242 1.00 93.06 96 TYR A C 1
ATOM 732 O O . TYR A 1 96 ? 2.232 0.002 0.468 1.00 93.06 96 TYR A O 1
ATOM 740 N N . ASP A 1 97 ? 2.476 -1.909 -0.701 1.00 90.81 97 ASP A N 1
ATOM 741 C CA . ASP A 1 97 ? 3.853 -2.158 -0.269 1.00 90.81 97 ASP A CA 1
ATOM 742 C C . ASP A 1 97 ? 4.813 -1.063 -0.735 1.00 90.81 97 ASP A C 1
ATOM 744 O O . ASP A 1 97 ? 5.560 -0.496 0.071 1.00 90.81 97 ASP A O 1
ATOM 748 N N . ILE A 1 98 ? 4.721 -0.662 -2.004 1.00 89.75 98 ILE A N 1
ATOM 749 C CA . ILE A 1 98 ? 5.488 0.450 -2.579 1.00 89.75 98 ILE A CA 1
ATOM 750 C C . ILE A 1 98 ? 5.266 1.734 -1.771 1.00 89.75 98 ILE A C 1
ATOM 752 O O . ILE A 1 98 ? 6.231 2.440 -1.454 1.00 89.75 98 ILE A O 1
ATOM 756 N N . PHE A 1 99 ? 4.022 2.031 -1.377 1.00 90.06 99 PHE A N 1
ATOM 757 C CA . PHE A 1 99 ? 3.718 3.191 -0.533 1.00 90.06 99 PHE A CA 1
ATOM 758 C C . PHE A 1 99 ? 4.335 3.067 0.856 1.00 90.06 99 PHE A C 1
ATOM 760 O O . PHE A 1 99 ? 4.917 4.027 1.370 1.00 90.06 99 PHE A O 1
ATOM 767 N N . ARG A 1 100 ? 4.248 1.881 1.458 1.00 86.50 100 ARG A N 1
ATOM 768 C CA . ARG A 1 100 ? 4.803 1.602 2.781 1.00 86.50 100 ARG A CA 1
ATOM 769 C C . ARG A 1 100 ? 6.327 1.757 2.812 1.00 86.50 100 ARG A C 1
ATOM 771 O O . ARG A 1 100 ? 6.834 2.386 3.742 1.00 86.50 100 ARG A O 1
ATOM 778 N N . MET A 1 101 ? 7.051 1.239 1.815 1.00 79.50 101 MET A N 1
ATOM 779 C CA . MET A 1 101 ? 8.522 1.270 1.778 1.00 79.50 101 MET A CA 1
ATOM 780 C C . MET A 1 101 ? 9.121 2.602 1.302 1.00 79.50 101 MET A C 1
ATOM 782 O O . MET A 1 101 ? 10.208 2.974 1.747 1.00 79.50 101 MET A O 1
ATOM 786 N N . HIS A 1 102 ? 8.471 3.347 0.403 1.00 68.06 102 HIS A N 1
ATOM 787 C CA . HIS A 1 102 ? 9.097 4.498 -0.270 1.00 68.06 102 HIS A CA 1
ATOM 788 C C . HIS A 1 102 ? 8.714 5.875 0.277 1.00 68.06 102 HIS A C 1
ATOM 790 O O . HIS A 1 102 ? 8.604 6.843 -0.477 1.00 68.06 102 HIS A O 1
ATOM 796 N N . ARG A 1 103 ? 8.616 6.009 1.605 1.00 64.81 103 ARG A N 1
ATOM 797 C CA . ARG A 1 103 ? 8.240 7.277 2.266 1.00 64.81 103 ARG A CA 1
ATOM 798 C C . ARG A 1 103 ? 9.171 8.461 1.965 1.00 64.81 103 ARG A C 1
ATOM 800 O O . ARG A 1 103 ? 8.750 9.608 2.074 1.00 64.81 103 ARG A O 1
ATOM 807 N N . SER A 1 104 ? 10.426 8.203 1.597 1.00 61.44 104 SER A N 1
ATOM 808 C CA . SER A 1 104 ? 11.455 9.240 1.423 1.00 61.44 104 SER A CA 1
ATOM 809 C C . SER A 1 104 ? 11.525 9.857 0.020 1.00 61.44 104 SER A C 1
ATOM 811 O O . SER A 1 104 ? 12.126 10.916 -0.131 1.00 61.44 104 SER A O 1
ATOM 813 N N . ASP A 1 105 ? 10.932 9.225 -0.999 1.00 74.56 105 ASP A N 1
ATOM 814 C CA . ASP A 1 105 ? 10.923 9.726 -2.384 1.00 74.56 105 ASP A CA 1
ATOM 815 C C . ASP A 1 105 ? 9.482 9.797 -2.895 1.00 74.56 105 ASP A C 1
ATOM 817 O O . ASP A 1 105 ? 9.008 8.942 -3.650 1.00 74.56 105 ASP A O 1
ATOM 821 N N . SER A 1 106 ? 8.770 10.822 -2.418 1.00 80.38 106 SER A N 1
ATOM 822 C CA . SER A 1 106 ? 7.349 11.030 -2.706 1.00 80.38 106 SER A CA 1
ATOM 823 C C . SER A 1 106 ? 7.074 11.166 -4.203 1.00 80.38 106 SER A C 1
ATOM 825 O O . SER A 1 106 ? 6.027 10.732 -4.671 1.00 80.38 106 SER A O 1
ATOM 827 N N . SER A 1 107 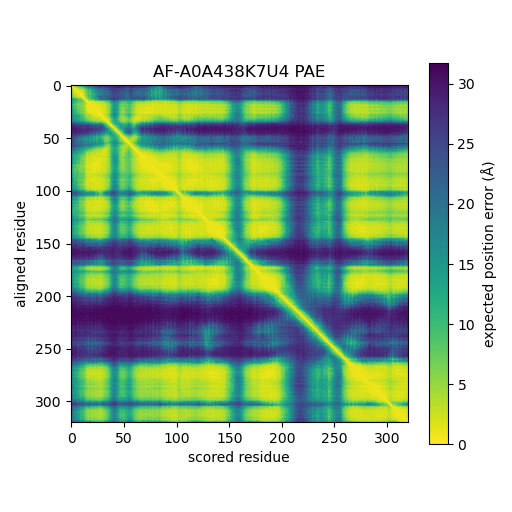? 8.005 11.728 -4.974 1.00 84.31 107 SER A N 1
ATOM 828 C CA . SER A 1 107 ? 7.822 11.963 -6.407 1.00 84.31 107 SER A CA 1
ATOM 829 C C . SER A 1 107 ? 7.858 10.674 -7.219 1.00 84.31 107 SER A C 1
ATOM 831 O O . SER A 1 107 ? 6.956 10.413 -8.020 1.00 84.31 107 SER A O 1
ATOM 833 N N . LEU A 1 108 ? 8.861 9.825 -6.984 1.00 87.00 108 LEU A N 1
ATOM 834 C CA . LEU A 1 108 ? 8.948 8.526 -7.642 1.00 87.00 108 LEU A CA 1
ATOM 835 C C . LEU A 1 108 ? 7.802 7.605 -7.211 1.00 87.00 108 LEU A C 1
ATOM 837 O O . LEU A 1 108 ? 7.189 6.967 -8.067 1.00 87.00 108 LEU A O 1
ATOM 841 N N . LEU A 1 109 ? 7.481 7.581 -5.912 1.00 89.88 109 LEU A N 1
ATOM 842 C CA . LEU A 1 109 ? 6.339 6.842 -5.376 1.00 89.88 109 LEU A CA 1
ATOM 843 C C . LEU A 1 109 ? 5.047 7.224 -6.110 1.00 89.88 109 LEU A C 1
ATOM 845 O O . LEU A 1 109 ? 4.363 6.366 -6.667 1.00 89.88 109 LEU A O 1
ATOM 849 N N . LEU A 1 110 ? 4.738 8.524 -6.162 1.00 90.62 110 LEU A N 1
ATOM 850 C CA . LEU A 1 110 ? 3.556 9.023 -6.859 1.00 90.62 110 LEU A CA 1
ATOM 851 C C . LEU A 1 110 ? 3.597 8.673 -8.346 1.00 90.62 110 LEU A C 1
ATOM 853 O O . LEU A 1 110 ? 2.580 8.249 -8.887 1.00 90.62 110 LEU A O 1
ATOM 857 N N . THR A 1 111 ? 4.757 8.779 -8.996 1.00 91.88 111 THR A N 1
ATOM 858 C CA . THR A 1 111 ? 4.908 8.416 -10.411 1.00 91.88 111 THR A CA 1
ATOM 859 C C . THR A 1 111 ? 4.549 6.954 -10.659 1.00 91.88 111 THR A C 1
ATOM 861 O O . THR A 1 111 ? 3.761 6.672 -11.560 1.00 91.88 111 THR A O 1
ATOM 864 N N . ILE A 1 112 ? 5.064 6.026 -9.849 1.00 93.81 112 ILE A N 1
ATOM 865 C CA . ILE A 1 112 ? 4.772 4.592 -9.981 1.00 93.81 112 ILE A CA 1
ATOM 866 C C . ILE A 1 112 ? 3.275 4.317 -9.786 1.00 93.81 112 ILE A C 1
ATOM 868 O O . ILE A 1 112 ? 2.657 3.656 -10.620 1.00 93.81 112 IL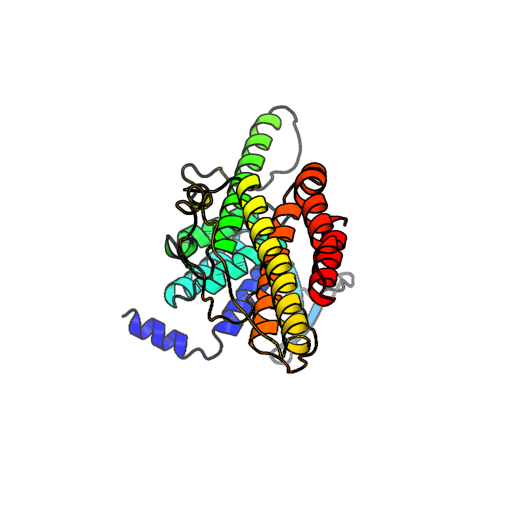E A O 1
ATOM 872 N N . LEU A 1 113 ? 2.658 4.888 -8.748 1.00 94.69 113 LEU A N 1
ATOM 873 C CA . LEU A 1 113 ? 1.227 4.701 -8.486 1.00 94.69 113 LEU A CA 1
ATOM 874 C C . LEU A 1 113 ? 0.345 5.276 -9.603 1.00 94.69 113 LEU A C 1
ATOM 876 O O . LEU A 1 113 ? -0.688 4.697 -9.945 1.00 94.69 113 LEU A O 1
ATOM 880 N N . HIS A 1 114 ? 0.751 6.391 -10.212 1.00 94.00 114 HIS A N 1
ATOM 881 C CA . HIS A 1 114 ? 0.051 6.953 -11.367 1.00 94.00 114 HIS A CA 1
ATOM 882 C C . HIS A 1 114 ? 0.216 6.108 -12.624 1.00 94.00 114 HIS A C 1
ATOM 884 O O . HIS A 1 114 ? -0.741 5.988 -13.386 1.00 94.00 114 HIS A O 1
ATOM 890 N N . VAL A 1 115 ? 1.385 5.500 -12.836 1.00 95.56 115 VAL A N 1
ATOM 891 C CA . VAL A 1 115 ? 1.581 4.521 -13.912 1.00 95.56 115 VAL A CA 1
ATOM 892 C C . VAL A 1 115 ? 0.615 3.354 -13.736 1.00 95.56 115 VAL A C 1
ATOM 894 O O . VAL A 1 115 ? -0.096 3.016 -14.680 1.00 95.56 115 VAL A O 1
ATOM 897 N N . PHE A 1 116 ? 0.515 2.794 -12.530 1.00 97.00 116 PHE A N 1
ATOM 898 C CA . PHE A 1 116 ? -0.432 1.719 -12.239 1.00 97.00 116 PHE A CA 1
ATOM 899 C C . PHE A 1 116 ? -1.878 2.136 -12.512 1.00 97.00 116 PHE A C 1
ATOM 901 O O . PHE A 1 116 ? -2.585 1.455 -13.252 1.00 97.00 116 PHE A O 1
ATOM 908 N N . ALA A 1 117 ? -2.301 3.298 -12.007 1.00 95.12 117 ALA A N 1
ATOM 909 C CA . ALA A 1 117 ? -3.639 3.825 -12.260 1.00 95.12 117 ALA A CA 1
ATOM 910 C C . ALA A 1 117 ? -3.919 4.065 -13.753 1.00 95.12 117 ALA A C 1
ATOM 912 O O . ALA A 1 117 ? -5.034 3.831 -14.223 1.00 95.12 117 ALA A O 1
ATOM 913 N N . HIS A 1 118 ? -2.920 4.529 -14.504 1.00 94.62 118 HIS A N 1
ATOM 914 C CA . HIS A 1 118 ? -3.041 4.788 -15.933 1.00 94.62 118 HIS A CA 1
ATOM 915 C C . HIS A 1 118 ? -3.167 3.492 -16.742 1.00 94.62 118 HIS A C 1
ATOM 917 O O . HIS A 1 118 ? -4.066 3.380 -17.573 1.00 94.62 118 HIS A O 1
ATOM 923 N N . VAL A 1 119 ? -2.292 2.517 -16.484 1.00 96.56 119 VAL A N 1
ATOM 924 C CA . VAL A 1 119 ? -2.221 1.257 -17.237 1.00 96.56 119 VAL A CA 1
ATOM 925 C C . VAL A 1 119 ? -3.390 0.332 -16.888 1.00 96.56 119 VAL A C 1
ATOM 927 O O . VAL A 1 119 ? -4.071 -0.161 -17.786 1.00 96.56 119 VAL A O 1
ATOM 930 N N . CYS A 1 120 ? -3.677 0.143 -15.598 1.00 95.25 120 CYS A N 1
ATOM 931 C CA . CYS A 1 120 ? -4.756 -0.734 -15.130 1.00 95.25 120 CYS A CA 1
ATOM 932 C C . CYS A 1 120 ? -6.153 -0.097 -15.279 1.00 95.25 120 CYS A C 1
ATOM 934 O O . CYS A 1 120 ? -7.181 -0.784 -15.237 1.00 95.25 120 CYS A O 1
ATOM 936 N N . GLY A 1 121 ? -6.213 1.228 -15.451 1.00 92.62 121 GLY A N 1
ATOM 937 C CA . GLY A 1 121 ? -7.441 1.979 -15.682 1.00 92.62 121 GLY A CA 1
ATOM 938 C C . GLY A 1 121 ? -8.464 1.834 -14.552 1.00 92.62 121 GLY A C 1
ATOM 939 O O . GLY A 1 121 ? -8.129 1.751 -13.374 1.00 92.62 121 GLY A O 1
ATOM 940 N N . LYS A 1 122 ? -9.757 1.798 -14.902 1.00 91.50 122 LYS A N 1
ATOM 941 C CA . LYS A 1 122 ? -10.851 1.777 -13.911 1.00 91.50 122 LYS A CA 1
ATOM 942 C C . LYS A 1 122 ? -10.817 0.554 -12.990 1.00 91.50 122 LYS A C 1
ATOM 944 O O . LYS A 1 122 ? -11.159 0.695 -11.820 1.00 91.50 122 LYS A O 1
ATOM 949 N N . LYS A 1 123 ? -10.384 -0.610 -13.495 1.00 90.88 123 LYS A N 1
ATOM 950 C CA . LYS A 1 123 ? -10.347 -1.868 -12.728 1.00 90.88 123 LYS A CA 1
ATOM 951 C C . LYS A 1 123 ? -9.509 -1.746 -11.458 1.00 90.88 123 LYS A C 1
ATOM 953 O O . LYS A 1 123 ? -9.875 -2.321 -10.441 1.00 90.88 123 LYS A O 1
ATOM 958 N N . TYR A 1 124 ? -8.453 -0.938 -11.508 1.00 93.62 124 TYR A N 1
ATOM 959 C CA . TYR A 1 124 ? -7.579 -0.660 -10.373 1.00 93.62 124 TYR A CA 1
ATOM 960 C C . TYR A 1 124 ? -8.312 -0.051 -9.170 1.00 93.62 124 TYR A C 1
ATOM 962 O O . TYR A 1 124 ? -7.948 -0.301 -8.030 1.00 93.62 124 TYR A O 1
ATOM 970 N N . PHE A 1 125 ? -9.379 0.717 -9.406 1.00 91.94 125 PHE A N 1
ATOM 971 C CA . PHE A 1 125 ? -10.135 1.391 -8.347 1.00 91.94 125 PHE A CA 1
ATOM 972 C C . PHE A 1 125 ? -11.441 0.688 -7.971 1.00 91.94 125 PHE A C 1
ATOM 974 O O . PHE A 1 125 ? -12.039 1.031 -6.953 1.00 91.94 125 PHE A O 1
ATOM 981 N N . THR A 1 126 ? -11.924 -0.240 -8.801 1.00 88.44 126 THR A N 1
ATOM 982 C CA . THR A 1 126 ? -13.260 -0.843 -8.657 1.00 88.44 126 THR A CA 1
ATOM 983 C C . THR A 1 126 ? -13.230 -2.307 -8.228 1.00 88.44 126 THR A C 1
ATOM 985 O O . THR A 1 126 ? -14.282 -2.941 -8.191 1.00 88.44 126 THR A O 1
ATOM 988 N N . LEU A 1 127 ? -12.054 -2.871 -7.943 1.00 87.12 127 LEU A N 1
ATOM 989 C CA . LEU A 1 127 ? -11.933 -4.262 -7.518 1.00 87.12 127 LEU A CA 1
ATOM 990 C C . LEU A 1 127 ? -12.432 -4.414 -6.072 1.00 87.12 127 LEU A C 1
ATOM 992 O O . LEU A 1 127 ? -11.837 -3.878 -5.138 1.00 87.12 127 LEU A O 1
ATOM 996 N N . SER A 1 128 ? -13.543 -5.135 -5.891 1.00 80.88 128 SER A N 1
ATOM 997 C CA . SER A 1 128 ? -14.269 -5.228 -4.613 1.00 80.88 128 SER A CA 1
ATOM 998 C C . SER A 1 128 ? -13.395 -5.718 -3.462 1.00 80.88 128 SER A C 1
ATOM 1000 O O . SER A 1 128 ? -13.427 -5.137 -2.379 1.00 80.88 128 SER A O 1
ATOM 1002 N N . ASN A 1 129 ? -12.567 -6.733 -3.715 1.00 84.00 129 ASN A N 1
ATOM 1003 C CA . ASN A 1 129 ? -11.733 -7.371 -2.692 1.00 84.00 129 ASN A CA 1
ATOM 1004 C C . ASN A 1 129 ? -10.624 -6.442 -2.171 1.00 84.00 129 ASN A C 1
ATOM 1006 O O . ASN A 1 129 ? -10.117 -6.647 -1.078 1.00 84.00 129 ASN A O 1
ATOM 1010 N N . TYR A 1 130 ? -10.312 -5.375 -2.913 1.00 87.69 130 TYR A N 1
ATOM 1011 C CA . TYR A 1 130 ? -9.267 -4.404 -2.585 1.00 87.69 130 TYR A CA 1
ATOM 1012 C C . TYR A 1 130 ? -9.840 -3.008 -2.310 1.00 87.69 130 TYR A C 1
ATOM 1014 O O . TYR A 1 130 ? -9.102 -2.024 -2.239 1.00 87.69 130 TYR A O 1
ATOM 1022 N N . CYS A 1 131 ? -11.162 -2.891 -2.134 1.00 88.56 131 CYS A N 1
ATOM 1023 C CA . CYS A 1 131 ? -11.831 -1.600 -1.980 1.00 88.56 131 CYS A CA 1
ATOM 1024 C C . CYS A 1 131 ? -11.310 -0.793 -0.780 1.00 88.56 131 CYS A C 1
ATOM 1026 O O . CYS A 1 131 ? -11.184 0.431 -0.873 1.00 88.56 131 CYS A O 1
ATOM 1028 N N . LEU A 1 132 ? -10.974 -1.459 0.331 1.00 90.94 132 LEU A N 1
ATOM 1029 C CA . LEU A 1 132 ? -10.486 -0.800 1.541 1.00 90.94 132 LEU A CA 1
ATOM 1030 C C . LEU A 1 132 ? -9.062 -0.269 1.347 1.00 90.94 132 LEU A C 1
ATOM 1032 O O . LEU A 1 132 ? -8.819 0.909 1.608 1.00 90.94 132 LEU A O 1
ATOM 1036 N N . ILE A 1 133 ? -8.166 -1.098 0.799 1.00 92.88 133 ILE A N 1
ATOM 1037 C CA . ILE A 1 133 ? -6.800 -0.704 0.422 1.00 92.88 133 ILE A CA 1
ATOM 1038 C C . ILE A 1 133 ? -6.864 0.494 -0.522 1.00 92.88 133 ILE A C 1
ATOM 1040 O O . ILE A 1 133 ? -6.270 1.532 -0.249 1.00 92.88 133 ILE A O 1
ATOM 1044 N N . MET A 1 134 ? -7.670 0.416 -1.582 1.00 93.50 134 MET A N 1
ATOM 1045 C CA . MET A 1 134 ? -7.777 1.504 -2.552 1.00 93.50 134 MET A CA 1
ATOM 1046 C C . MET A 1 134 ? -8.403 2.774 -1.972 1.00 93.50 134 MET A C 1
ATOM 1048 O O . MET A 1 134 ? -8.031 3.875 -2.374 1.00 93.50 134 MET A O 1
ATOM 1052 N N . THR A 1 135 ? -9.306 2.660 -0.997 1.00 93.62 135 THR A N 1
ATOM 1053 C CA . THR A 1 135 ? -9.839 3.819 -0.264 1.00 93.62 135 THR A CA 1
ATOM 1054 C C . THR A 1 135 ? -8.735 4.532 0.519 1.00 93.62 135 THR A C 1
ATOM 1056 O O . THR A 1 135 ? -8.617 5.758 0.435 1.00 93.62 135 THR A O 1
ATOM 1059 N N . VAL A 1 136 ? -7.889 3.769 1.218 1.00 95.31 136 VAL A N 1
ATOM 1060 C CA . VAL A 1 136 ? -6.713 4.289 1.933 1.00 95.31 136 VAL A CA 1
ATOM 1061 C C . VAL A 1 136 ? -5.722 4.919 0.958 1.00 95.31 136 VAL A C 1
ATOM 1063 O O . VAL A 1 136 ? -5.371 6.089 1.111 1.00 95.31 136 VAL A O 1
ATOM 1066 N N . MET A 1 137 ? -5.346 4.193 -0.095 1.00 94.62 137 MET A N 1
ATOM 1067 C CA . MET A 1 137 ? -4.392 4.644 -1.110 1.00 94.62 137 MET A CA 1
ATOM 1068 C C . MET A 1 137 ? -4.837 5.945 -1.779 1.00 94.62 137 MET A C 1
ATOM 1070 O O . MET A 1 137 ? -4.044 6.875 -1.893 1.00 94.62 137 MET A O 1
ATOM 1074 N N . LYS A 1 138 ? -6.115 6.071 -2.160 1.00 94.12 138 LYS A N 1
ATOM 1075 C CA . LYS A 1 138 ? -6.659 7.317 -2.727 1.00 94.12 138 LYS A CA 1
ATOM 1076 C C . LYS A 1 138 ? -6.515 8.496 -1.776 1.00 94.12 138 LYS A C 1
ATOM 1078 O O . LYS A 1 138 ? -6.117 9.578 -2.207 1.00 94.12 138 LYS A O 1
ATOM 1083 N N . SER A 1 139 ? -6.814 8.294 -0.496 1.00 94.31 139 SER A N 1
ATOM 1084 C CA . SER A 1 139 ? -6.699 9.348 0.512 1.00 94.31 139 SER A CA 1
ATOM 1085 C C . SER A 1 139 ? -5.246 9.786 0.711 1.00 94.31 139 SER A C 1
ATOM 1087 O O . SER A 1 139 ? -4.938 10.979 0.681 1.00 94.31 139 SER A O 1
ATOM 1089 N N . LEU A 1 140 ? -4.332 8.819 0.820 1.00 93.12 140 LEU A N 1
ATOM 1090 C CA . LEU A 1 140 ? -2.910 9.077 1.032 1.00 93.12 140 LEU A CA 1
ATOM 1091 C C . LEU A 1 140 ? -2.236 9.727 -0.179 1.00 93.12 140 LEU A C 1
ATOM 1093 O O . LEU A 1 140 ? -1.502 10.704 -0.017 1.00 93.12 140 LEU A O 1
ATOM 1097 N N . VAL A 1 141 ? -2.519 9.245 -1.391 1.00 92.06 141 VAL A N 1
ATOM 1098 C CA . VAL A 1 141 ? -2.011 9.840 -2.637 1.00 92.06 141 VAL A CA 1
ATOM 1099 C C . VAL A 1 141 ? -2.512 11.277 -2.788 1.00 92.06 141 VAL A C 1
ATOM 1101 O O . VAL A 1 141 ? -1.707 12.176 -3.024 1.00 92.06 141 VAL A O 1
ATOM 1104 N N . THR A 1 142 ? -3.802 11.526 -2.535 1.00 90.56 142 THR A N 1
ATOM 1105 C CA . THR A 1 142 ? -4.392 12.874 -2.620 1.00 90.56 142 THR A CA 1
ATOM 1106 C C . THR A 1 142 ? -3.712 13.860 -1.663 1.00 90.56 142 THR A C 1
ATOM 1108 O O . THR A 1 142 ? -3.380 14.980 -2.055 1.00 90.56 142 THR A O 1
ATOM 1111 N N . ILE A 1 143 ? -3.449 13.461 -0.413 1.00 88.81 143 ILE A N 1
ATOM 1112 C CA . ILE A 1 143 ? -2.726 14.322 0.537 1.00 88.81 143 ILE A CA 1
ATOM 1113 C C . ILE A 1 143 ? -1.268 14.515 0.119 1.00 88.81 143 ILE A C 1
ATOM 1115 O O . ILE A 1 143 ? -0.733 15.617 0.246 1.00 88.81 143 ILE A O 1
ATOM 1119 N N . SER A 1 144 ? -0.623 13.466 -0.385 1.00 86.88 144 SER A N 1
ATOM 1120 C CA . SER A 1 144 ? 0.778 13.519 -0.809 1.00 86.88 144 SER A CA 1
ATOM 1121 C C . SER A 1 144 ? 0.971 14.481 -1.985 1.00 86.88 144 SER A C 1
ATOM 1123 O O . SER A 1 144 ? 1.896 15.292 -1.977 1.00 86.88 144 SER A O 1
ATOM 1125 N N . GLU A 1 145 ? 0.047 14.482 -2.947 1.00 86.06 145 GLU A N 1
ATOM 1126 C CA . GLU A 1 145 ? -0.007 15.478 -4.022 1.00 86.06 145 GLU A CA 1
ATOM 1127 C C . GLU A 1 145 ? -0.249 16.899 -3.497 1.00 86.06 145 GLU A C 1
ATOM 1129 O O . GLU A 1 145 ? 0.433 17.838 -3.915 1.00 86.06 145 GLU A O 1
ATOM 1134 N N . GLY A 1 146 ? -1.177 17.065 -2.548 1.00 78.00 146 GLY A N 1
ATOM 1135 C CA . GLY A 1 146 ? -1.476 18.364 -1.938 1.00 78.00 146 GLY A CA 1
ATOM 1136 C C . GLY A 1 146 ? -0.292 18.964 -1.170 1.00 78.00 146 GLY A C 1
ATOM 1137 O O . GLY A 1 146 ? -0.029 20.164 -1.271 1.00 78.00 146 GLY A O 1
ATOM 1138 N N . ARG A 1 147 ? 0.481 18.139 -0.452 1.00 71.19 147 ARG A N 1
ATOM 1139 C CA . ARG A 1 147 ? 1.715 18.575 0.227 1.00 71.19 147 ARG A CA 1
ATOM 1140 C C . ARG A 1 147 ? 2.769 19.050 -0.773 1.00 71.19 147 ARG A C 1
ATOM 1142 O O . ARG A 1 147 ? 3.363 20.107 -0.566 1.00 71.19 147 ARG A O 1
ATOM 1149 N N . ASN A 1 148 ? 2.944 18.328 -1.882 1.00 58.16 148 ASN A N 1
ATOM 1150 C CA . ASN A 1 148 ? 3.862 18.725 -2.952 1.00 58.16 148 ASN A CA 1
ATOM 1151 C C . ASN A 1 148 ? 3.453 20.063 -3.599 1.00 58.16 148 ASN A C 1
ATOM 1153 O O . ASN A 1 148 ? 4.320 20.838 -3.995 1.00 58.16 148 ASN A O 1
ATOM 1157 N N . LEU A 1 149 ? 2.153 20.383 -3.655 1.00 56.88 149 LEU A N 1
ATOM 1158 C CA . LEU A 1 149 ? 1.663 21.686 -4.117 1.00 56.88 149 LEU A CA 1
ATOM 1159 C C . LEU A 1 149 ? 1.965 22.816 -3.117 1.00 56.88 149 LEU A C 1
ATOM 1161 O O . LEU A 1 149 ? 2.421 23.885 -3.521 1.00 56.88 149 LEU A O 1
ATOM 1165 N N . SER A 1 150 ? 1.754 22.585 -1.816 1.00 54.19 150 SER A N 1
ATOM 1166 C CA . SER A 1 150 ? 2.034 23.583 -0.772 1.00 54.19 150 SER A CA 1
ATOM 1167 C C . SER A 1 150 ? 3.516 23.963 -0.731 1.00 54.19 150 SER A C 1
ATOM 1169 O O . SER A 1 150 ? 3.837 25.145 -0.610 1.00 54.19 150 SER A O 1
ATOM 1171 N N . ILE A 1 151 ? 4.420 22.991 -0.904 1.00 55.03 151 ILE A N 1
ATOM 1172 C CA . ILE A 1 151 ? 5.871 23.232 -0.942 1.00 55.03 151 ILE A CA 1
ATOM 1173 C C . ILE A 1 151 ? 6.247 24.174 -2.101 1.00 55.03 151 ILE A C 1
ATOM 1175 O O . ILE A 1 151 ? 7.053 25.082 -1.893 1.00 55.03 151 ILE A O 1
ATOM 1179 N N . LYS A 1 152 ? 5.599 24.048 -3.274 1.00 50.22 152 LYS A N 1
ATOM 1180 C CA . LYS A 1 152 ? 5.812 24.943 -4.433 1.00 50.22 152 LYS A CA 1
ATOM 1181 C C . LYS A 1 152 ? 5.448 26.401 -4.149 1.00 50.22 152 LYS A C 1
ATOM 1183 O O . LYS A 1 152 ? 6.048 27.301 -4.724 1.00 50.22 152 LYS A O 1
ATOM 1188 N N . THR A 1 153 ? 4.476 26.652 -3.270 1.00 47.22 153 THR A N 1
ATOM 1189 C CA . THR A 1 153 ? 4.078 28.027 -2.915 1.00 47.22 153 THR A CA 1
ATOM 1190 C C . THR A 1 153 ? 5.032 28.686 -1.918 1.00 47.22 153 THR A C 1
ATOM 1192 O O . THR A 1 153 ? 5.180 29.906 -1.930 1.00 47.22 153 THR A O 1
ATOM 1195 N N . THR A 1 154 ? 5.726 27.893 -1.095 1.00 44.88 154 THR A N 1
ATOM 1196 C CA . THR A 1 154 ? 6.673 28.386 -0.080 1.00 44.88 154 THR A CA 1
ATOM 1197 C C . THR A 1 154 ? 8.120 28.458 -0.575 1.00 44.88 154 THR A C 1
ATOM 1199 O O . THR A 1 154 ? 8.902 29.248 -0.051 1.00 44.88 154 THR A O 1
ATOM 1202 N N . SER A 1 155 ? 8.495 27.673 -1.592 1.00 45.88 155 SER A N 1
ATOM 1203 C CA . SER A 1 155 ? 9.867 27.616 -2.124 1.00 45.88 155 SER A CA 1
ATOM 1204 C C . SER A 1 155 ? 10.243 28.786 -3.042 1.00 45.88 155 SER A C 1
ATOM 1206 O O . SER A 1 155 ? 11.410 28.932 -3.392 1.00 45.88 155 SER A O 1
ATOM 1208 N N . CYS A 1 156 ? 9.303 29.671 -3.389 1.00 44.00 156 CYS A N 1
ATOM 1209 C CA . CYS A 1 156 ? 9.592 30.905 -4.132 1.00 44.00 156 CYS A CA 1
ATOM 1210 C C . CYS A 1 156 ? 10.394 31.950 -3.323 1.00 44.00 156 CYS A C 1
ATOM 1212 O O . CYS A 1 156 ? 10.656 33.035 -3.838 1.00 44.00 156 CYS A O 1
ATOM 1214 N N . LEU A 1 157 ? 10.778 31.654 -2.072 1.00 46.12 157 LEU A N 1
ATOM 1215 C CA . LEU A 1 157 ? 11.469 32.581 -1.165 1.00 46.12 157 LEU A CA 1
ATOM 1216 C C . LEU A 1 157 ? 12.871 32.137 -0.713 1.00 46.12 157 LEU A C 1
ATOM 1218 O O . LEU A 1 157 ? 13.532 32.901 -0.013 1.00 46.12 157 LEU A O 1
ATOM 1222 N N . SER A 1 158 ? 13.375 30.967 -1.116 1.00 37.56 158 SER A N 1
ATOM 1223 C CA . SER A 1 158 ? 14.739 30.549 -0.762 1.00 37.56 158 SER A CA 1
ATOM 1224 C C . SER A 1 158 ? 15.510 30.017 -1.967 1.00 37.56 158 SER A C 1
ATOM 1226 O O . SER A 1 158 ? 15.265 28.936 -2.496 1.00 37.56 158 SER A O 1
ATOM 1228 N N . SER A 1 159 ? 16.490 30.807 -2.401 1.00 45.97 159 SER A N 1
ATOM 1229 C CA . SER A 1 159 ? 17.484 30.381 -3.373 1.00 45.97 159 SER A CA 1
ATOM 1230 C C . SER A 1 159 ? 18.394 29.301 -2.781 1.00 45.97 159 SER A C 1
ATOM 1232 O O . SER A 1 159 ? 18.939 29.485 -1.695 1.00 45.97 159 SER A O 1
ATOM 1234 N N . GLN A 1 160 ? 18.662 28.286 -3.608 1.00 43.09 160 GLN A N 1
ATOM 1235 C CA . GLN A 1 160 ? 19.876 27.460 -3.671 1.00 43.09 160 GLN A CA 1
ATOM 1236 C C . GLN A 1 160 ? 19.790 26.007 -3.142 1.00 43.09 160 GLN A C 1
ATOM 1238 O O . GLN A 1 160 ? 19.798 25.719 -1.950 1.00 43.09 160 GLN A O 1
ATOM 1243 N N . SER A 1 161 ? 19.895 25.095 -4.121 1.00 38.31 161 SER A N 1
ATOM 1244 C CA . SER A 1 161 ? 20.341 23.690 -4.072 1.00 38.31 161 SER A CA 1
ATOM 1245 C C . SER A 1 161 ? 19.283 22.570 -4.133 1.00 38.31 161 SER A C 1
ATOM 1247 O O . SER A 1 161 ? 18.303 22.545 -3.400 1.00 38.31 161 SER A O 1
ATOM 1249 N N . LYS A 1 162 ? 19.601 21.611 -5.021 1.00 36.69 162 LYS A N 1
ATOM 1250 C CA . LYS A 1 162 ? 18.924 20.363 -5.417 1.00 36.69 162 LYS A CA 1
ATOM 1251 C C . LYS A 1 162 ? 17.619 20.522 -6.201 1.00 36.69 162 LYS A C 1
ATOM 1253 O O . LYS A 1 162 ? 16.552 20.737 -5.647 1.00 36.69 162 LYS A O 1
ATOM 1258 N N . VAL A 1 163 ? 17.743 20.298 -7.513 1.00 39.75 163 VAL A N 1
ATOM 1259 C CA . VAL A 1 163 ? 16.655 19.887 -8.410 1.00 39.75 163 VAL A CA 1
ATOM 1260 C C . VAL A 1 163 ? 16.016 18.639 -7.797 1.00 39.75 163 VAL A C 1
ATOM 1262 O O . VAL A 1 163 ? 16.525 17.532 -7.957 1.00 39.75 163 VAL A O 1
ATOM 1265 N N . GLN A 1 164 ? 14.970 18.817 -6.994 1.00 45.78 164 GLN A N 1
ATOM 1266 C CA . GLN A 1 164 ? 14.121 17.703 -6.604 1.00 45.78 164 GLN A CA 1
ATOM 1267 C C . GLN A 1 164 ? 13.367 17.275 -7.860 1.00 45.78 164 GLN A C 1
ATOM 1269 O O . GLN A 1 164 ? 12.885 18.121 -8.610 1.00 45.78 164 GLN A O 1
ATOM 1274 N N . ASN A 1 165 ? 13.309 15.970 -8.121 1.00 44.16 165 ASN A N 1
ATOM 1275 C CA . ASN A 1 165 ? 12.476 15.428 -9.187 1.00 44.16 165 ASN A CA 1
ATOM 1276 C C . ASN A 1 165 ? 11.027 15.820 -8.876 1.00 44.16 165 ASN A C 1
ATOM 1278 O O . ASN A 1 165 ? 10.400 15.227 -8.006 1.00 44.16 165 ASN A O 1
ATOM 1282 N N . GLU A 1 166 ? 10.510 16.864 -9.513 1.00 54.91 166 GLU A N 1
ATOM 1283 C CA . GLU A 1 166 ? 9.174 17.375 -9.231 1.00 54.91 166 GLU A CA 1
ATOM 1284 C C . GLU A 1 166 ? 8.117 16.514 -9.921 1.00 54.91 166 GLU A C 1
ATOM 1286 O O . GLU A 1 166 ? 8.109 16.395 -11.145 1.00 54.91 166 GLU A O 1
ATOM 1291 N N . PHE A 1 167 ? 7.174 15.971 -9.150 1.00 58.41 167 PHE A N 1
ATOM 1292 C CA . PHE A 1 167 ? 5.950 15.422 -9.722 1.00 58.41 167 PHE A CA 1
ATOM 1293 C C . PHE A 1 167 ? 5.021 16.592 -10.096 1.00 58.41 167 PHE A C 1
ATOM 1295 O O . PHE A 1 167 ? 4.655 17.387 -9.216 1.00 58.41 167 PHE A O 1
ATOM 1302 N N . PRO A 1 168 ? 4.657 16.782 -11.377 1.00 60.72 168 PRO A N 1
ATOM 1303 C CA . PRO A 1 168 ? 3.706 17.817 -11.750 1.00 60.72 168 PRO A CA 1
ATOM 1304 C C . PRO A 1 168 ? 2.315 17.449 -11.205 1.00 60.72 168 PRO A C 1
ATOM 1306 O O . PRO A 1 168 ? 1.877 16.312 -11.384 1.00 60.72 168 PRO A O 1
ATOM 1309 N N . PRO A 1 169 ? 1.604 18.379 -10.539 1.00 60.00 169 PRO A N 1
ATOM 1310 C CA . PRO A 1 169 ? 0.274 18.097 -10.013 1.00 60.00 169 PRO A CA 1
ATOM 1311 C C . PRO A 1 169 ? -0.671 17.698 -11.150 1.00 60.00 169 PRO A C 1
ATOM 1313 O O . PRO A 1 169 ? -0.726 18.349 -12.198 1.00 60.00 169 PRO A O 1
ATOM 1316 N N . CYS A 1 170 ? -1.414 16.611 -10.951 1.00 68.00 170 CYS A N 1
ATOM 1317 C CA . CYS A 1 170 ? -2.324 16.104 -11.964 1.00 68.00 170 CYS A CA 1
ATOM 1318 C C . CYS A 1 170 ? -3.578 16.990 -12.046 1.00 68.00 170 CYS A C 1
ATOM 1320 O O . CYS A 1 170 ? -4.280 17.183 -11.057 1.00 68.00 170 CYS A O 1
ATOM 1322 N N . ILE A 1 171 ? -3.903 17.499 -13.241 1.00 68.00 171 ILE A N 1
ATOM 1323 C CA . ILE A 1 171 ? -5.091 18.351 -13.465 1.00 68.00 171 ILE A CA 1
ATOM 1324 C C . ILE A 1 171 ? -6.394 17.576 -13.181 1.00 68.00 171 ILE A C 1
ATOM 1326 O O . ILE A 1 171 ? -7.388 18.152 -12.745 1.00 68.00 171 ILE A O 1
ATOM 1330 N N . LYS A 1 172 ? -6.390 16.259 -13.422 1.00 81.06 172 LYS A N 1
ATOM 1331 C CA . LYS A 1 172 ? -7.478 15.326 -13.096 1.00 81.06 172 LYS A CA 1
ATOM 1332 C C . LYS A 1 172 ? -6.883 14.039 -12.534 1.00 81.06 172 LYS A C 1
ATOM 1334 O O . LYS A 1 172 ? -6.783 13.042 -13.248 1.00 81.06 172 LYS A O 1
ATOM 1339 N N . CYS A 1 173 ? -6.450 14.088 -11.276 1.00 87.50 173 CYS A N 1
ATOM 1340 C CA . CYS A 1 173 ? -5.878 12.921 -10.616 1.00 87.50 173 CYS A CA 1
ATOM 1341 C C . CYS A 1 173 ? -6.917 11.784 -10.528 1.00 87.50 173 CYS A C 1
ATOM 1343 O O . CYS A 1 173 ? -8.011 12.001 -10.000 1.00 87.50 173 CYS A O 1
ATOM 1345 N N . PRO A 1 174 ? -6.605 10.563 -11.002 1.00 89.94 174 PRO A N 1
ATOM 1346 C CA . PRO A 1 174 ? -7.514 9.428 -10.860 1.00 89.94 174 PRO A CA 1
ATOM 1347 C C . PRO A 1 174 ? -7.729 9.034 -9.389 1.00 89.94 174 PRO A C 1
ATOM 1349 O O . PRO A 1 174 ? -8.784 8.504 -9.044 1.00 89.94 174 PRO A O 1
ATOM 1352 N N . PHE A 1 175 ? -6.774 9.338 -8.503 1.00 92.44 175 PHE A N 1
ATOM 1353 C CA . PHE A 1 175 ? -6.899 9.064 -7.073 1.00 92.44 175 PHE A CA 1
ATOM 1354 C C . PHE A 1 175 ? -7.807 10.055 -6.344 1.00 92.44 175 PHE A C 1
ATOM 1356 O O . PHE A 1 175 ? -8.466 9.645 -5.392 1.00 92.44 175 PHE A O 1
ATOM 1363 N N . SER A 1 176 ? -7.898 11.313 -6.788 1.00 88.69 176 SER A N 1
ATOM 1364 C CA . SER A 1 176 ? -8.708 12.337 -6.109 1.00 88.69 176 SER A CA 1
ATOM 1365 C C . SER A 1 176 ? -10.208 12.214 -6.394 1.00 88.69 176 SER A C 1
ATOM 1367 O O . SER A 1 176 ? -11.037 12.700 -5.621 1.00 88.69 176 SER A O 1
ATOM 1369 N N . GLN A 1 177 ? -10.587 11.527 -7.475 1.00 87.75 177 GLN A N 1
ATOM 1370 C CA . GLN A 1 177 ? -11.986 11.297 -7.820 1.00 87.75 177 GLN A CA 1
ATOM 1371 C C . GLN A 1 177 ? -12.685 10.487 -6.720 1.00 87.75 177 GLN A C 1
ATOM 1373 O O . GLN A 1 177 ? -12.378 9.314 -6.534 1.00 87.75 177 GLN A O 1
ATOM 1378 N N . ASN A 1 178 ? -13.665 11.068 -6.023 1.00 85.19 178 ASN A N 1
ATOM 1379 C CA . ASN A 1 178 ? -14.371 10.429 -4.900 1.00 85.19 178 ASN A CA 1
ATOM 1380 C C . ASN A 1 178 ? -13.410 9.927 -3.798 1.00 85.19 178 ASN A C 1
ATOM 1382 O O . ASN A 1 178 ? -13.606 8.840 -3.250 1.0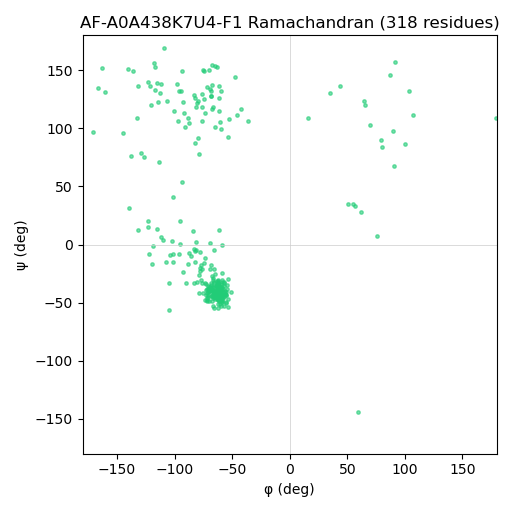0 85.19 178 ASN A O 1
ATOM 1386 N N . ALA A 1 179 ? -12.312 10.642 -3.539 1.00 88.31 179 ALA A N 1
ATOM 1387 C CA . ALA A 1 179 ? -11.433 10.336 -2.415 1.00 88.31 179 ALA A CA 1
ATOM 1388 C C . ALA A 1 179 ? -12.064 10.817 -1.103 1.00 88.31 179 ALA A C 1
ATOM 1390 O O . ALA A 1 179 ? -12.469 11.973 -0.992 1.00 88.31 179 ALA A O 1
ATOM 1391 N N . ALA A 1 180 ? -12.122 9.941 -0.101 1.00 91.38 180 ALA A N 1
ATOM 1392 C CA . ALA A 1 180 ? -12.475 10.341 1.255 1.00 91.38 180 ALA A CA 1
ATOM 1393 C C . ALA A 1 180 ? -11.288 11.056 1.922 1.00 91.38 180 ALA A C 1
ATOM 1395 O O . ALA A 1 180 ? -10.124 10.765 1.621 1.00 91.38 180 ALA A O 1
ATOM 1396 N N . SER A 1 181 ? -11.570 11.982 2.843 1.00 92.81 181 SER A N 1
ATOM 1397 C CA . SER A 1 181 ? -10.523 12.602 3.660 1.00 92.81 181 SER A CA 1
ATOM 1398 C C . SER A 1 181 ? -9.866 11.568 4.578 1.00 92.81 181 SER A C 1
ATOM 1400 O O . SER A 1 181 ? -10.503 10.589 4.976 1.00 92.81 181 SER A O 1
ATOM 1402 N N . VAL A 1 182 ? -8.606 11.803 4.956 1.00 94.31 182 VAL A N 1
ATOM 1403 C CA . VAL A 1 182 ? -7.886 10.888 5.856 1.00 94.31 182 VAL A CA 1
ATOM 1404 C C . VAL A 1 182 ? -8.598 10.735 7.201 1.00 94.31 182 VAL A C 1
ATOM 1406 O O . VAL A 1 182 ? -8.631 9.629 7.729 1.00 94.31 182 VAL A O 1
ATOM 1409 N N . ASP A 1 183 ? -9.249 11.785 7.716 1.00 93.81 183 ASP A N 1
ATOM 1410 C CA . ASP A 1 183 ? -10.039 11.703 8.954 1.00 93.81 183 ASP A CA 1
ATOM 1411 C C . ASP A 1 183 ? -11.243 10.749 8.832 1.00 93.81 183 ASP A C 1
ATOM 1413 O O . ASP A 1 183 ? -11.563 10.029 9.780 1.00 93.81 183 ASP A O 1
ATOM 1417 N N . ILE A 1 184 ? -11.902 10.700 7.669 1.00 94.00 184 ILE A N 1
ATOM 1418 C CA . ILE A 1 184 ? -12.999 9.751 7.421 1.00 94.00 184 ILE A CA 1
ATOM 1419 C C . ILE A 1 184 ? -12.440 8.332 7.298 1.00 94.00 184 ILE A C 1
ATOM 1421 O O . ILE A 1 184 ? -12.965 7.408 7.916 1.00 94.00 184 ILE A O 1
ATOM 1425 N N . VAL A 1 185 ? -11.352 8.162 6.541 1.00 95.62 185 VAL A N 1
ATOM 1426 C CA . VAL A 1 185 ? -10.719 6.853 6.325 1.00 95.62 185 VAL A CA 1
ATOM 1427 C C . VAL A 1 185 ? -10.228 6.246 7.636 1.00 95.62 185 VAL A C 1
ATOM 1429 O O . VAL A 1 185 ? -10.527 5.089 7.915 1.00 95.62 185 VAL A O 1
ATOM 1432 N N . ILE A 1 186 ? -9.521 7.009 8.473 1.00 96.75 186 ILE A N 1
ATOM 1433 C CA . ILE A 1 186 ? -9.029 6.491 9.753 1.00 96.75 186 ILE A CA 1
ATOM 1434 C C . ILE A 1 186 ? -10.175 6.155 10.708 1.00 96.75 186 ILE A C 1
ATOM 1436 O O . ILE A 1 186 ? -10.106 5.155 11.418 1.00 96.75 186 ILE A O 1
ATOM 1440 N N . SER A 1 187 ? -11.251 6.948 10.696 1.00 94.50 187 SER A N 1
ATOM 1441 C CA . SER A 1 187 ? -12.434 6.676 11.516 1.00 94.50 187 SER A CA 1
ATOM 1442 C C . SER A 1 187 ? -13.083 5.358 11.107 1.00 94.50 187 SER A C 1
ATOM 1444 O O . SER A 1 187 ? -13.338 4.532 11.980 1.00 94.50 187 SER A O 1
ATOM 1446 N N . LEU A 1 188 ? -13.234 5.125 9.797 1.00 94.88 188 LEU A N 1
ATOM 1447 C CA . LEU A 1 188 ? -13.737 3.873 9.229 1.00 94.88 188 LEU A CA 1
ATOM 1448 C C . LEU A 1 188 ? -12.860 2.670 9.609 1.00 94.88 188 LEU A C 1
ATOM 1450 O O . LEU A 1 188 ? -13.384 1.638 10.020 1.00 94.88 188 LEU A O 1
ATOM 1454 N N . LEU A 1 189 ? -11.533 2.782 9.477 1.00 95.94 189 LEU A N 1
ATOM 1455 C CA . LEU A 1 189 ? -10.611 1.692 9.821 1.00 95.94 189 LEU A CA 1
ATOM 1456 C C . LEU A 1 189 ? -10.689 1.343 11.310 1.00 95.94 189 LEU A C 1
ATOM 1458 O O . LEU A 1 189 ? -10.817 0.176 11.671 1.00 95.94 189 LEU A O 1
ATOM 1462 N N . LEU A 1 190 ? -10.660 2.355 12.177 1.00 94.62 190 LEU A N 1
ATOM 1463 C CA . LEU A 1 190 ? -10.737 2.146 13.618 1.00 94.62 190 LEU A CA 1
ATOM 1464 C C . LEU A 1 190 ? -12.121 1.631 14.048 1.00 94.62 190 LEU A C 1
ATOM 1466 O O . LEU A 1 190 ? -12.211 0.891 15.021 1.00 94.62 190 LEU A O 1
ATOM 1470 N N . GLU A 1 191 ? -13.210 2.033 13.377 1.00 92.56 191 GLU A N 1
ATOM 1471 C CA . GLU A 1 191 ? -14.554 1.471 13.601 1.00 92.56 191 GLU A CA 1
ATOM 1472 C C . GLU A 1 191 ? -14.589 -0.013 13.249 1.00 92.56 191 GLU A C 1
ATOM 1474 O O . GLU A 1 191 ? -15.022 -0.812 14.073 1.00 92.56 191 GLU A O 1
ATOM 1479 N N . LYS A 1 192 ? -14.030 -0.397 12.095 1.00 90.69 192 LYS A N 1
ATOM 1480 C CA . LYS A 1 192 ? -13.912 -1.809 11.715 1.00 90.69 192 LYS A CA 1
ATOM 1481 C C . LYS A 1 192 ? -13.120 -2.615 12.738 1.00 90.69 192 LYS A C 1
ATOM 1483 O O . LYS A 1 192 ? -13.568 -3.686 13.117 1.00 90.69 192 LYS A O 1
ATOM 1488 N N . LEU A 1 193 ? -11.983 -2.103 13.216 1.00 90.25 193 LEU A N 1
ATOM 1489 C CA . LEU A 1 193 ? -11.217 -2.766 14.279 1.00 90.25 193 LEU A CA 1
ATOM 1490 C C . LEU A 1 193 ? -12.037 -2.898 15.575 1.00 90.25 193 LEU A C 1
ATOM 1492 O O . LEU A 1 193 ? -11.886 -3.871 16.307 1.00 90.25 193 LEU A O 1
ATOM 1496 N N . GLN A 1 194 ? -12.883 -1.912 15.885 1.00 87.19 194 GLN A N 1
ATOM 1497 C CA . GLN A 1 194 ? -13.682 -1.916 17.107 1.00 87.19 194 GLN A CA 1
ATOM 1498 C C . GLN A 1 194 ? -14.813 -2.942 17.030 1.00 87.19 194 GLN A C 1
ATOM 1500 O O . GLN A 1 194 ? -15.115 -3.569 18.041 1.00 87.19 194 GLN A O 1
ATOM 1505 N N . ASP A 1 195 ? -15.386 -3.158 15.845 1.00 84.75 195 ASP A N 1
ATOM 1506 C CA . ASP A 1 195 ? -16.370 -4.218 15.624 1.00 84.75 195 ASP A CA 1
ATOM 1507 C C . ASP A 1 195 ? -15.778 -5.606 15.944 1.00 84.75 195 ASP A C 1
ATOM 1509 O O . ASP A 1 195 ? -16.472 -6.426 16.541 1.00 84.75 195 ASP A O 1
ATOM 1513 N N . TYR A 1 196 ? -14.490 -5.851 15.654 1.00 79.69 196 TYR A N 1
ATOM 1514 C CA . TYR A 1 196 ? -13.808 -7.090 16.066 1.00 79.69 196 TYR A CA 1
ATOM 1515 C C . TYR A 1 196 ? -13.675 -7.204 17.587 1.00 79.69 196 TYR A C 1
ATOM 1517 O O . TYR A 1 196 ? -13.985 -8.253 18.142 1.00 79.69 196 TYR A O 1
ATOM 1525 N N . ALA A 1 197 ? -13.271 -6.126 18.267 1.00 71.81 197 ALA A N 1
ATOM 1526 C CA . ALA A 1 197 ? -13.143 -6.121 19.727 1.00 71.81 197 ALA A CA 1
ATOM 1527 C C . ALA A 1 197 ? -14.493 -6.343 20.440 1.00 71.81 197 ALA A C 1
ATOM 1529 O O . ALA A 1 197 ? -14.548 -6.988 21.480 1.00 71.81 197 ALA A O 1
ATOM 1530 N N . ILE A 1 198 ? -15.595 -5.824 19.881 1.00 70.62 198 ILE A N 1
ATOM 1531 C CA . ILE A 1 198 ? -16.942 -5.987 20.454 1.00 70.62 198 ILE A CA 1
ATOM 1532 C C . ILE A 1 198 ? -17.530 -7.367 20.133 1.00 70.62 198 ILE A C 1
ATOM 1534 O O . ILE A 1 198 ? -18.144 -7.972 21.007 1.00 70.62 198 ILE A O 1
ATOM 1538 N N . SER A 1 199 ? -17.367 -7.867 18.902 1.00 67.50 199 SER A N 1
ATOM 1539 C CA . SER A 1 199 ? -17.857 -9.201 18.518 1.00 67.50 199 SER A CA 1
ATOM 1540 C C . SER A 1 199 ? -17.231 -10.297 19.383 1.00 67.50 199 SER A C 1
ATOM 1542 O O . SER A 1 199 ? -17.924 -11.220 19.795 1.00 67.50 199 SER A O 1
ATOM 1544 N N . ASP A 1 200 ? -15.949 -10.149 19.711 1.00 58.22 200 ASP A N 1
ATOM 1545 C CA . ASP A 1 200 ? -15.204 -11.061 20.582 1.00 58.22 200 ASP A CA 1
ATOM 1546 C C . ASP A 1 200 ? -15.764 -11.098 22.018 1.00 58.22 200 ASP A C 1
ATOM 1548 O O . ASP A 1 200 ? -15.993 -12.169 22.583 1.00 58.22 200 ASP A O 1
ATOM 1552 N N . ALA A 1 201 ? -16.103 -9.933 22.584 1.00 57.12 201 ALA A N 1
ATOM 1553 C CA . ALA A 1 201 ? -16.729 -9.855 23.906 1.00 57.12 201 ALA A CA 1
ATOM 1554 C C . ALA A 1 201 ? -18.095 -10.575 23.954 1.00 57.12 201 ALA A C 1
ATOM 1556 O O . ALA A 1 201 ? -18.426 -11.229 24.945 1.00 57.12 201 ALA A O 1
ATOM 1557 N N . VAL A 1 202 ? -18.879 -10.494 22.871 1.00 58.16 202 VAL A N 1
ATOM 1558 C CA . VAL A 1 202 ? -20.213 -11.114 22.776 1.00 58.16 202 VAL A CA 1
ATOM 1559 C C . VAL A 1 202 ? -20.129 -12.633 22.585 1.00 58.16 202 VAL A C 1
ATOM 1561 O O . VAL A 1 202 ? -20.868 -13.366 23.246 1.00 58.16 202 VAL A O 1
ATOM 1564 N N . ASP A 1 203 ? -19.211 -13.128 21.749 1.00 54.78 203 ASP A N 1
ATOM 1565 C CA . ASP A 1 203 ? -19.015 -14.571 21.548 1.00 54.78 203 ASP A CA 1
ATOM 1566 C C . ASP A 1 203 ? -18.551 -15.259 22.845 1.00 54.78 203 ASP A C 1
ATOM 1568 O O . ASP A 1 203 ? -19.000 -16.362 23.174 1.00 54.78 203 ASP A O 1
ATOM 1572 N N . GLN A 1 204 ? -17.725 -14.587 23.655 1.00 50.44 204 GLN A N 1
ATOM 1573 C CA . GLN A 1 204 ? -17.322 -15.104 24.964 1.00 50.44 204 GLN A CA 1
ATOM 1574 C C . GLN A 1 204 ? -18.443 -15.084 26.011 1.00 50.44 204 GLN A C 1
ATOM 1576 O O . GLN A 1 204 ? -18.506 -16.006 26.833 1.00 50.44 204 GLN A O 1
ATOM 1581 N N . GLU A 1 205 ? -19.328 -14.080 26.015 1.00 50.16 205 GLU A N 1
ATOM 1582 C CA . GLU A 1 205 ? -20.506 -14.077 26.895 1.00 50.16 205 GLU A CA 1
ATOM 1583 C C . GLU A 1 205 ? -21.471 -15.213 26.541 1.00 50.16 205 GLU A C 1
ATOM 1585 O O . GLU A 1 205 ? -21.951 -15.903 27.443 1.00 50.16 205 GLU A O 1
ATOM 1590 N N . LEU A 1 206 ? -21.670 -15.494 25.250 1.00 51.22 206 LEU A N 1
ATOM 1591 C CA . LEU A 1 206 ? -22.462 -16.635 24.783 1.00 51.22 206 LEU A CA 1
ATOM 1592 C C . LEU A 1 206 ? -21.844 -17.975 25.212 1.00 51.22 206 LEU A C 1
ATOM 1594 O O . LEU A 1 206 ? -22.538 -18.786 25.826 1.00 51.22 206 LEU A O 1
ATOM 1598 N N . ILE A 1 207 ? -20.532 -18.171 25.033 1.00 47.06 207 ILE A N 1
ATOM 1599 C CA . ILE A 1 207 ? -19.827 -19.403 25.445 1.00 47.06 207 ILE A CA 1
ATOM 1600 C C . ILE A 1 207 ? -19.805 -19.578 26.979 1.00 47.06 207 ILE A C 1
ATOM 1602 O O . ILE A 1 207 ? -19.849 -20.707 27.484 1.00 47.06 207 ILE A O 1
ATOM 1606 N N . LYS A 1 208 ? -19.751 -18.482 27.749 1.00 43.09 208 LYS A N 1
ATOM 1607 C CA . LYS A 1 208 ? -19.875 -18.512 29.220 1.00 43.09 208 LYS A CA 1
ATOM 1608 C C . LYS A 1 208 ? -21.322 -18.770 29.663 1.00 43.09 208 LYS A C 1
ATOM 1610 O O . LYS A 1 208 ? -21.523 -19.453 30.668 1.00 43.09 208 LYS A O 1
ATOM 1615 N N . SER A 1 209 ? -22.317 -18.293 28.913 1.00 40.97 209 SER A N 1
ATOM 1616 C CA . SER A 1 209 ? -23.745 -18.490 29.207 1.00 40.97 209 SER A CA 1
ATOM 1617 C C . SER A 1 209 ? -24.252 -19.903 28.873 1.00 40.97 209 SER A C 1
ATOM 1619 O O . SER A 1 209 ? -25.031 -20.461 29.649 1.00 40.97 209 SER A O 1
ATOM 1621 N N . ASP A 1 210 ? -23.712 -20.549 27.831 1.00 39.38 210 ASP A N 1
ATOM 1622 C CA . ASP A 1 210 ? -24.049 -21.933 27.447 1.00 39.38 210 ASP A CA 1
ATOM 1623 C C . ASP A 1 210 ? -23.543 -22.982 28.451 1.00 39.38 210 ASP A C 1
ATOM 1625 O O . ASP A 1 210 ? -24.084 -24.083 28.549 1.00 39.38 210 ASP A O 1
ATOM 1629 N N . LYS A 1 211 ? -22.541 -22.641 29.271 1.00 42.59 211 LYS A N 1
ATOM 1630 C CA . LYS A 1 211 ? -22.109 -23.486 30.398 1.00 42.59 211 LYS A CA 1
ATOM 1631 C C . LYS A 1 211 ? -22.951 -23.288 31.665 1.00 42.59 211 LYS A C 1
ATOM 1633 O O . LYS A 1 211 ? -22.718 -23.996 32.644 1.00 42.59 211 LYS A O 1
ATOM 1638 N N . SER A 1 212 ? -23.911 -22.357 31.663 1.00 39.22 212 SER A N 1
ATOM 1639 C CA . SER A 1 212 ? -24.621 -21.911 32.871 1.00 39.22 212 SER A CA 1
ATOM 1640 C C . SER A 1 212 ? -26.142 -22.136 32.858 1.00 39.22 212 SER A C 1
ATOM 1642 O O . SER A 1 212 ? -26.752 -22.139 33.924 1.00 39.22 212 SER A O 1
ATOM 1644 N N . LEU A 1 213 ? -26.796 -22.384 31.715 1.00 33.81 213 LEU A N 1
ATOM 1645 C CA . LEU A 1 213 ? -28.268 -22.440 31.673 1.00 33.81 213 LEU A CA 1
ATOM 1646 C C . LEU A 1 213 ? -28.840 -23.694 30.995 1.00 33.81 213 LEU A C 1
ATOM 1648 O O . LEU A 1 213 ? -29.428 -23.645 29.922 1.00 33.81 213 LEU A O 1
ATOM 1652 N N . ASN A 1 214 ? -28.849 -24.800 31.746 1.00 35.62 214 ASN A N 1
ATOM 1653 C CA . ASN A 1 214 ? -30.062 -25.620 31.833 1.00 35.62 214 ASN A CA 1
ATOM 1654 C C . ASN A 1 214 ? -31.030 -24.929 32.808 1.00 35.62 214 ASN A C 1
ATOM 1656 O O . ASN A 1 214 ? -31.111 -25.303 33.974 1.00 35.62 214 ASN A O 1
ATOM 1660 N N . SER A 1 215 ? -31.726 -23.882 32.361 1.00 33.53 215 SER A N 1
ATOM 1661 C CA . SER A 1 215 ? -33.084 -23.540 32.821 1.00 33.53 215 SER A CA 1
ATOM 1662 C C . SER A 1 215 ? -33.609 -22.269 32.139 1.00 33.53 215 SER A C 1
ATOM 1664 O O . SER A 1 215 ? -33.179 -21.167 32.433 1.00 33.53 215 SER A O 1
ATOM 1666 N N . GLY A 1 216 ? -34.589 -22.462 31.251 1.00 30.02 216 GLY A N 1
ATOM 1667 C CA . GLY A 1 216 ? -35.829 -21.679 31.176 1.00 30.02 216 GLY A CA 1
ATOM 1668 C C . GLY A 1 216 ? -35.812 -20.182 30.811 1.00 30.02 216 GLY A C 1
ATOM 1669 O O . GLY A 1 216 ? -35.454 -19.343 31.622 1.00 30.02 216 GLY A O 1
ATOM 1670 N N . SER A 1 217 ? -36.510 -19.891 29.699 1.00 27.97 217 SER A N 1
ATOM 1671 C CA . SER A 1 217 ? -37.454 -18.763 29.499 1.00 27.97 217 SER A CA 1
ATOM 1672 C C . SER A 1 217 ? -36.961 -17.391 28.973 1.00 27.97 217 SER A C 1
ATOM 1674 O O . SER A 1 217 ? -36.612 -16.511 29.744 1.00 27.97 217 SER A O 1
ATOM 1676 N N . LEU A 1 218 ? -37.136 -17.205 27.651 1.00 31.50 218 LEU A N 1
ATOM 1677 C CA . LEU A 1 218 ? -37.868 -16.143 26.903 1.00 31.50 218 LEU A CA 1
ATOM 1678 C C . LEU A 1 218 ? -37.800 -14.622 27.241 1.00 31.50 218 LEU A C 1
ATOM 1680 O O . LEU A 1 218 ? -38.161 -14.189 28.332 1.00 31.50 218 LEU A O 1
ATOM 1684 N N . SER A 1 219 ? -37.662 -13.855 26.133 1.00 29.19 219 SER A N 1
ATOM 1685 C CA . SER A 1 219 ? -38.056 -12.444 25.822 1.00 29.19 219 SER A CA 1
ATOM 1686 C C . SER A 1 219 ? -37.052 -11.326 26.197 1.00 29.19 219 SER A C 1
ATOM 1688 O O . SER A 1 219 ? -36.335 -11.483 27.172 1.00 29.19 219 SER A O 1
ATOM 1690 N N . SER A 1 220 ? -36.882 -10.192 25.488 1.00 27.97 220 SER A N 1
ATOM 1691 C CA . SER A 1 220 ? -37.643 -9.492 24.426 1.00 27.97 220 SER A CA 1
ATOM 1692 C C . SER A 1 220 ? -36.785 -8.438 23.671 1.00 27.97 220 SER A C 1
ATOM 1694 O O . SER A 1 220 ? -35.902 -7.838 24.273 1.00 27.97 220 SER A O 1
ATOM 1696 N N . GLU A 1 221 ? -37.139 -8.195 22.402 1.00 27.75 221 GLU A N 1
ATOM 1697 C CA . GLU A 1 221 ? -37.211 -6.942 21.597 1.00 27.75 221 GLU A CA 1
ATOM 1698 C C . GLU A 1 221 ? -36.239 -5.732 21.729 1.00 27.75 221 GLU A C 1
ATOM 1700 O O . GLU A 1 221 ? -36.098 -5.098 22.770 1.00 27.75 221 GLU A O 1
ATOM 1705 N N . ASP A 1 222 ? -35.763 -5.341 20.532 1.00 29.17 222 ASP A N 1
ATOM 1706 C CA . ASP A 1 222 ? -35.562 -4.006 19.934 1.00 29.17 222 ASP A CA 1
ATOM 1707 C C . ASP A 1 222 ? -34.571 -2.967 20.493 1.00 29.17 222 ASP A C 1
ATOM 1709 O O . ASP A 1 222 ? -34.729 -2.401 21.574 1.00 29.17 222 ASP A O 1
ATOM 1713 N N . LYS A 1 223 ? -33.656 -2.544 19.597 1.00 27.02 223 LYS A N 1
ATOM 1714 C CA . LYS A 1 223 ? -33.632 -1.178 19.020 1.00 27.02 223 LYS A CA 1
ATOM 1715 C C . LYS A 1 223 ? -32.612 -1.067 17.879 1.00 27.02 223 LYS A C 1
ATOM 1717 O O . LYS A 1 223 ? -31.431 -0.805 18.092 1.00 27.02 223 LYS A O 1
ATOM 1722 N N . ALA A 1 224 ? -33.096 -1.211 16.649 1.00 37.22 224 ALA A N 1
ATOM 1723 C CA . ALA A 1 224 ? -32.394 -0.782 15.448 1.00 37.22 224 ALA A CA 1
ATOM 1724 C C . ALA A 1 224 ? -32.929 0.593 15.041 1.00 37.22 224 ALA A C 1
ATOM 1726 O O . ALA A 1 224 ? -34.037 0.676 14.537 1.00 37.22 224 ALA A O 1
ATOM 1727 N N . GLU A 1 225 ? -32.162 1.666 15.247 1.00 34.06 225 GLU A N 1
ATOM 1728 C CA . GLU A 1 225 ? -32.348 2.912 14.493 1.00 34.06 225 GLU A CA 1
ATOM 1729 C C . GLU A 1 225 ? -31.149 3.859 14.673 1.00 34.06 225 GLU A C 1
ATOM 1731 O O . GLU A 1 225 ? -30.691 4.090 15.790 1.00 34.06 225 GLU A O 1
ATOM 1736 N N . LYS A 1 226 ? -30.688 4.429 13.545 1.00 28.97 226 LYS A N 1
ATOM 1737 C CA . LYS A 1 226 ? -29.524 5.327 13.319 1.00 28.97 226 LYS A CA 1
ATOM 1738 C C . LYS A 1 226 ? -28.172 4.678 12.970 1.00 28.97 226 LYS A C 1
ATOM 1740 O O . LYS A 1 226 ? -27.185 4.856 13.673 1.00 28.97 226 LYS A O 1
ATOM 1745 N N . LYS A 1 227 ? -28.078 4.062 11.784 1.00 29.80 227 LYS A N 1
ATOM 1746 C CA . LYS A 1 227 ? -26.794 3.886 11.054 1.00 29.80 227 LYS A CA 1
ATOM 1747 C C . LYS A 1 227 ? -26.849 4.288 9.562 1.00 29.80 227 LYS A C 1
ATOM 1749 O O . LYS A 1 227 ? -25.924 4.013 8.810 1.00 29.80 227 LYS A O 1
ATOM 1754 N N . SER A 1 228 ? -27.895 4.977 9.104 1.00 34.25 228 SER A N 1
ATOM 1755 C CA . SER A 1 228 ? -28.255 5.018 7.674 1.00 34.25 228 SER A CA 1
ATOM 1756 C C . SER A 1 228 ? -27.744 6.200 6.829 1.00 34.25 228 SER A C 1
ATOM 1758 O O . SER A 1 228 ? -28.300 6.424 5.763 1.00 34.25 228 SER A O 1
ATOM 1760 N N . HIS A 1 229 ? -26.700 6.947 7.218 1.00 30.67 229 HIS A N 1
ATOM 1761 C CA . HIS A 1 229 ? -26.207 8.062 6.372 1.00 30.67 229 HIS A CA 1
ATOM 1762 C C . HIS A 1 229 ? -24.734 8.004 5.930 1.00 30.67 229 HIS A C 1
ATOM 1764 O O . HIS A 1 229 ? -24.354 8.782 5.062 1.00 30.67 229 HIS A O 1
ATOM 1770 N N . LEU A 1 230 ? -23.912 7.071 6.430 1.00 34.28 230 LEU A N 1
ATOM 1771 C CA . LEU A 1 230 ? -22.535 6.866 5.927 1.00 34.28 230 LEU A CA 1
ATOM 1772 C C . LEU A 1 230 ? -22.389 5.665 4.974 1.00 34.28 230 LEU A C 1
ATOM 1774 O O . LEU A 1 230 ? -21.343 5.489 4.353 1.00 34.28 230 LEU A O 1
ATOM 1778 N N . GLN A 1 231 ? -23.441 4.855 4.838 1.00 34.44 231 GLN A N 1
ATOM 1779 C CA . GLN A 1 231 ? -23.420 3.575 4.124 1.00 34.44 231 GLN A CA 1
ATOM 1780 C C . GLN A 1 231 ? -23.438 3.725 2.588 1.00 34.44 231 GLN A C 1
ATOM 1782 O O . GLN A 1 231 ? -23.020 2.814 1.886 1.00 34.44 231 GLN A O 1
ATOM 1787 N N . GLU A 1 232 ? -23.894 4.862 2.052 1.00 29.39 232 GLU A N 1
ATOM 1788 C CA . GLU A 1 232 ? -24.107 5.048 0.603 1.00 29.39 232 GLU A CA 1
ATOM 1789 C C . GLU A 1 232 ? -22.858 5.488 -0.185 1.00 29.39 232 GLU A C 1
ATOM 1791 O O . GLU A 1 232 ? -22.875 5.467 -1.414 1.00 29.39 232 GLU A O 1
ATOM 1796 N N . ALA A 1 233 ? -21.757 5.851 0.486 1.00 36.62 233 ALA A N 1
ATOM 1797 C CA . ALA A 1 233 ? -20.551 6.373 -0.173 1.00 36.62 233 ALA A CA 1
ATOM 1798 C C . ALA A 1 233 ? -19.380 5.373 -0.269 1.00 36.62 233 ALA A C 1
ATOM 1800 O O . ALA A 1 233 ? -18.403 5.638 -0.970 1.00 36.62 233 ALA A O 1
ATOM 1801 N N . PHE A 1 234 ? -19.469 4.219 0.397 1.00 36.25 234 PHE A N 1
ATOM 1802 C CA . PHE A 1 234 ? -18.425 3.190 0.409 1.00 36.25 234 PHE A CA 1
ATOM 1803 C C . PHE A 1 234 ? -19.010 1.869 -0.081 1.00 36.25 234 PHE A C 1
ATOM 1805 O O . PHE A 1 234 ? -20.154 1.572 0.246 1.00 36.25 234 PHE A O 1
ATOM 1812 N N . CYS A 1 235 ? -18.245 1.112 -0.884 1.00 35.44 235 CYS A N 1
ATOM 1813 C CA . CYS A 1 235 ? -18.677 -0.137 -1.528 1.00 35.44 235 CYS A CA 1
ATOM 1814 C C . CYS A 1 235 ? -19.605 -0.952 -0.618 1.00 35.44 235 CYS A C 1
ATOM 1816 O O . CYS A 1 235 ? -19.189 -1.525 0.390 1.00 35.44 235 CYS A O 1
ATOM 1818 N N . VAL A 1 236 ? -20.884 -0.939 -0.984 1.00 33.44 236 VAL A N 1
ATOM 1819 C CA . VAL A 1 236 ? -21.964 -1.583 -0.253 1.00 33.44 236 VAL A CA 1
ATOM 1820 C C . VAL A 1 236 ? -21.726 -3.086 -0.353 1.00 33.44 236 VAL A C 1
ATOM 1822 O O . VAL A 1 236 ? -21.727 -3.639 -1.447 1.00 33.44 236 VAL A O 1
ATOM 1825 N N . HIS A 1 237 ? -21.530 -3.731 0.799 1.00 38.94 237 HIS A N 1
ATOM 1826 C CA . HIS A 1 237 ? -21.412 -5.184 0.969 1.00 38.94 237 HIS A CA 1
ATOM 1827 C C . HIS A 1 237 ? -20.042 -5.818 0.640 1.00 38.94 237 HIS A C 1
ATOM 1829 O O . HIS A 1 237 ? -19.832 -6.432 -0.398 1.00 38.94 237 HIS A O 1
ATOM 1835 N N . SER A 1 238 ? -19.125 -5.784 1.610 1.00 35.44 238 SER A N 1
ATOM 1836 C CA . SER A 1 238 ? -17.997 -6.726 1.693 1.00 35.44 238 SER A CA 1
ATOM 1837 C C . SER A 1 238 ? -18.184 -7.590 2.941 1.00 35.44 238 SER A C 1
ATOM 1839 O O . SER A 1 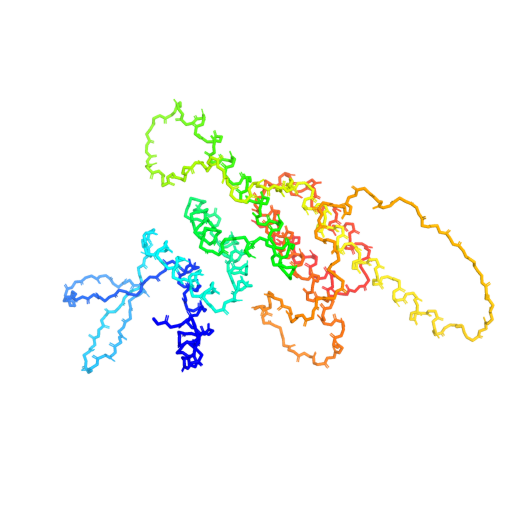238 ? -17.510 -7.382 3.947 1.00 35.44 238 SER A O 1
ATOM 1841 N N . MET A 1 239 ? -19.161 -8.500 2.913 1.00 38.84 239 MET A N 1
ATOM 1842 C CA . MET A 1 239 ? -19.462 -9.387 4.051 1.00 38.84 239 MET A CA 1
ATOM 1843 C C . MET A 1 239 ? -19.136 -10.863 3.805 1.00 38.84 239 MET A C 1
ATOM 1845 O O . MET A 1 239 ? -19.382 -11.688 4.674 1.00 38.84 239 MET A O 1
ATOM 1849 N N . LYS A 1 240 ? -18.504 -11.204 2.678 1.00 32.97 240 LYS A N 1
ATOM 1850 C CA . LYS A 1 240 ? -17.824 -12.493 2.489 1.00 32.97 240 LYS A CA 1
ATOM 1851 C C . LYS A 1 240 ? -16.590 -12.277 1.628 1.00 32.97 240 LYS A C 1
ATOM 1853 O O . LYS A 1 240 ? -16.690 -12.194 0.409 1.00 32.97 240 LYS A O 1
ATOM 1858 N N . CYS A 1 241 ? -15.442 -12.108 2.275 1.00 38.38 241 CYS A N 1
ATOM 1859 C CA . CYS A 1 241 ? -14.162 -12.178 1.590 1.00 38.38 241 CYS A CA 1
ATOM 1860 C C . CYS A 1 241 ? -13.739 -13.645 1.623 1.00 38.38 241 CYS A C 1
ATOM 1862 O O . CYS A 1 241 ? -13.433 -14.143 2.699 1.00 38.38 241 CYS A O 1
ATOM 1864 N N . ASP A 1 242 ? -13.778 -14.339 0.483 1.00 36.06 242 ASP A N 1
ATOM 1865 C CA . ASP A 1 242 ? -13.381 -15.750 0.382 1.00 36.06 242 ASP A CA 1
ATOM 1866 C C . ASP A 1 242 ? -11.858 -15.956 0.192 1.00 36.06 242 ASP A C 1
ATOM 1868 O O . ASP A 1 242 ? -11.414 -17.078 -0.033 1.00 36.06 242 ASP A O 1
ATOM 1872 N N . MET A 1 243 ? -11.036 -14.912 0.372 1.00 45.69 243 MET A N 1
ATOM 1873 C CA . MET A 1 243 ? -9.586 -14.957 0.127 1.00 45.69 243 MET 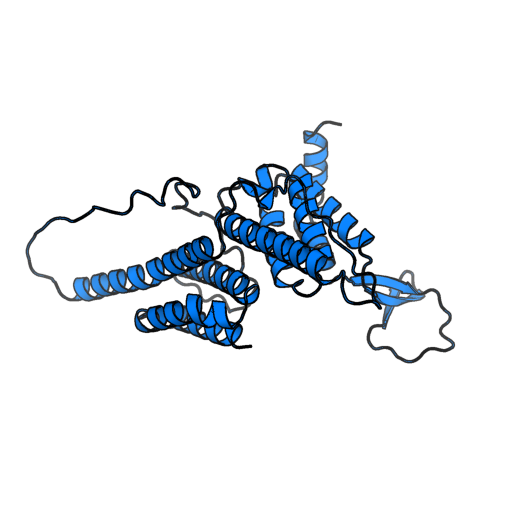A CA 1
ATOM 1874 C C . MET A 1 243 ? -8.758 -15.298 1.390 1.00 45.69 243 MET A C 1
ATOM 1876 O O . MET A 1 243 ? -9.192 -14.956 2.497 1.00 45.69 243 MET A O 1
ATOM 1880 N N . PRO A 1 244 ? -7.588 -15.962 1.258 1.00 41.50 244 PRO A N 1
ATOM 1881 C CA . PRO A 1 244 ? -6.568 -16.033 2.305 1.00 41.50 244 PRO A CA 1
ATOM 1882 C C . PRO A 1 244 ? -6.003 -14.638 2.613 1.00 41.50 244 PRO A C 1
ATOM 1884 O O . PRO A 1 244 ? -6.003 -13.759 1.755 1.00 41.50 244 PRO A O 1
ATOM 1887 N N . CYS A 1 245 ? -5.534 -14.454 3.842 1.00 45.53 245 CYS A N 1
ATOM 1888 C CA . CYS A 1 245 ? -4.918 -13.241 4.384 1.00 45.53 245 CYS A CA 1
ATOM 1889 C C . CYS A 1 245 ? -3.942 -12.601 3.378 1.00 45.53 245 CYS A C 1
ATOM 1891 O O . CYS A 1 245 ? -2.955 -13.235 3.012 1.00 45.53 245 CYS A O 1
ATOM 1893 N N . CYS A 1 246 ? -4.220 -11.381 2.912 1.00 46.09 246 CYS A N 1
ATOM 1894 C CA . CYS A 1 246 ? -3.506 -10.778 1.777 1.00 46.09 246 CYS A CA 1
ATOM 1895 C C . CYS A 1 246 ? -2.152 -10.141 2.160 1.00 46.09 246 CYS A C 1
ATOM 1897 O O . CYS A 1 246 ? -1.437 -9.689 1.278 1.00 46.09 246 CYS A O 1
ATOM 1899 N N . PHE A 1 247 ? -1.791 -10.102 3.452 1.00 47.50 247 PHE A N 1
ATOM 1900 C CA . PHE A 1 247 ? -0.562 -9.454 3.945 1.00 47.50 247 PHE A CA 1
ATOM 1901 C C . PHE A 1 247 ? 0.376 -10.376 4.753 1.00 47.50 247 PHE A C 1
ATOM 1903 O O . PHE A 1 247 ? 1.268 -9.895 5.459 1.00 47.50 247 PHE A O 1
ATOM 1910 N N . ASN A 1 248 ? 0.196 -11.701 4.692 1.00 30.86 248 ASN A N 1
ATOM 1911 C CA . ASN A 1 248 ? 0.996 -12.628 5.500 1.00 30.86 248 ASN A CA 1
ATOM 1912 C C . ASN A 1 248 ? 2.369 -12.935 4.881 1.00 30.86 248 ASN A C 1
ATOM 1914 O O . ASN A 1 248 ? 2.541 -13.967 4.248 1.00 30.86 248 ASN A O 1
ATOM 1918 N N . ASP A 1 249 ? 3.351 -12.088 5.198 1.00 31.97 249 ASP A N 1
ATOM 1919 C CA . ASP A 1 249 ? 4.788 -12.423 5.165 1.00 31.97 249 ASP A CA 1
ATOM 1920 C C . ASP A 1 249 ? 5.483 -12.193 6.525 1.00 31.97 249 ASP A C 1
ATOM 1922 O O . ASP A 1 249 ? 6.708 -12.108 6.641 1.00 31.97 249 ASP A O 1
ATOM 1926 N N . PHE A 1 250 ? 4.710 -12.148 7.615 1.00 31.03 250 PHE A N 1
ATOM 1927 C CA . PHE A 1 250 ? 5.266 -12.302 8.958 1.00 31.03 250 PHE A CA 1
ATOM 1928 C C . PHE A 1 250 ? 5.240 -13.778 9.350 1.00 31.03 250 PHE A C 1
ATOM 1930 O O . PHE A 1 250 ? 4.211 -14.333 9.728 1.00 31.03 250 PHE A O 1
ATOM 1937 N N . VAL A 1 251 ? 6.406 -14.415 9.238 1.00 31.88 251 VAL A N 1
ATOM 1938 C CA . VAL A 1 251 ? 6.660 -15.792 9.673 1.00 31.88 251 VAL A CA 1
ATOM 1939 C C . VAL A 1 251 ? 6.240 -15.967 11.137 1.00 31.88 251 VAL A C 1
ATOM 1941 O O . VAL A 1 251 ? 6.926 -15.516 12.054 1.00 31.88 251 VAL A O 1
ATOM 1944 N N . MET A 1 252 ? 5.139 -16.682 11.354 1.00 28.11 252 MET A N 1
ATOM 1945 C CA . MET A 1 252 ? 4.794 -17.312 12.627 1.00 28.11 252 MET A CA 1
ATOM 1946 C C . MET A 1 252 ? 4.381 -18.765 12.333 1.00 28.11 252 MET A C 1
ATOM 1948 O O . MET A 1 252 ? 3.718 -19.009 11.321 1.00 28.11 252 MET A O 1
ATOM 1952 N N . PRO A 1 253 ? 4.824 -19.764 13.123 1.00 27.42 253 PRO A N 1
ATOM 1953 C CA . PRO A 1 253 ? 4.668 -21.168 12.770 1.00 27.42 253 PRO A CA 1
ATOM 1954 C C . PRO A 1 253 ? 3.192 -21.555 12.817 1.00 27.42 253 PRO A C 1
ATOM 1956 O O . PRO A 1 253 ? 2.522 -21.342 13.825 1.00 27.42 253 PRO A O 1
ATOM 1959 N N . ALA A 1 254 ? 2.698 -22.152 11.735 1.00 31.39 254 ALA A N 1
ATOM 1960 C CA . ALA A 1 254 ? 1.329 -22.628 11.639 1.00 31.39 254 ALA A CA 1
ATOM 1961 C C . ALA A 1 254 ? 1.040 -23.686 12.718 1.00 31.39 254 ALA A C 1
ATOM 1963 O O . ALA A 1 254 ? 1.454 -24.841 12.602 1.00 31.39 254 ALA A O 1
ATOM 1964 N N . ILE A 1 255 ? 0.289 -23.302 13.750 1.00 32.94 255 ILE A N 1
ATOM 1965 C CA . ILE A 1 255 ? -0.434 -24.245 14.600 1.00 32.94 255 ILE A CA 1
ATOM 1966 C C . ILE A 1 255 ? -1.824 -24.393 13.982 1.00 32.94 255 ILE A C 1
ATOM 1968 O O . ILE A 1 255 ? -2.608 -23.449 13.909 1.00 32.94 255 ILE A O 1
ATOM 1972 N N . GLN A 1 256 ? -2.107 -25.590 13.470 1.00 41.91 256 GLN A N 1
ATOM 1973 C CA . GLN A 1 256 ? -3.414 -25.948 12.931 1.00 41.91 256 GLN A CA 1
ATOM 1974 C C . GLN A 1 256 ? -4.466 -25.933 14.050 1.00 41.91 256 GLN A C 1
ATOM 1976 O O . GLN A 1 256 ? -4.581 -26.898 14.799 1.00 41.91 256 GLN A O 1
ATOM 1981 N N . SER A 1 257 ? -5.272 -24.872 14.133 1.00 35.91 257 SER A N 1
ATOM 1982 C CA . SER A 1 257 ? -6.607 -24.922 14.745 1.00 35.91 257 SER A CA 1
ATOM 1983 C C . SER A 1 257 ? -7.482 -23.747 14.292 1.00 35.91 257 SER A C 1
ATOM 1985 O O . SER A 1 257 ? -7.042 -22.606 14.360 1.00 35.91 257 SER A O 1
ATOM 1987 N N . GLY A 1 258 ? -8.721 -24.035 13.870 1.00 35.12 258 GLY A N 1
ATOM 1988 C CA . GLY A 1 258 ? -9.812 -23.064 13.679 1.00 35.12 258 GLY A CA 1
ATOM 1989 C C . GLY A 1 258 ? -9.761 -22.245 12.382 1.00 35.12 258 GLY A C 1
ATOM 1990 O O . GLY A 1 258 ? -9.216 -21.145 12.368 1.00 35.12 258 GLY A O 1
ATOM 1991 N N . SER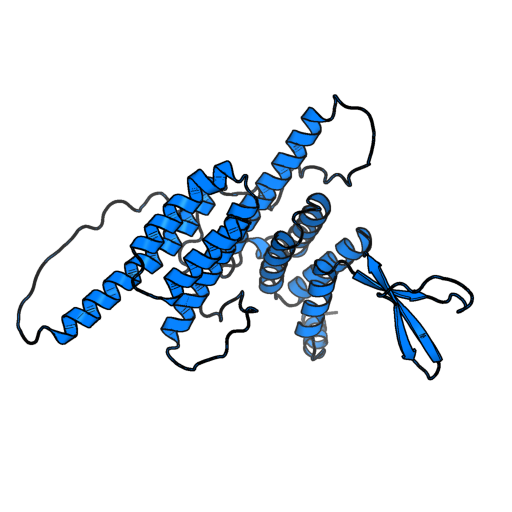 A 1 259 ? -10.377 -22.740 11.298 1.00 50.12 259 SER A N 1
ATOM 1992 C CA . SER A 1 259 ? -10.412 -22.042 9.995 1.00 50.12 259 SER A CA 1
ATOM 1993 C C . SER A 1 259 ? -11.022 -20.639 10.063 1.00 50.12 259 SER A C 1
ATOM 1995 O O . SER A 1 259 ? -10.587 -19.752 9.333 1.00 50.12 259 SER A O 1
ATOM 1997 N N . ASP A 1 260 ? -11.991 -20.429 10.955 1.00 52.97 260 ASP A N 1
ATOM 1998 C CA . ASP A 1 260 ? -12.767 -19.185 11.016 1.00 52.97 260 ASP A CA 1
ATOM 1999 C C . ASP A 1 260 ? -12.116 -18.148 11.945 1.00 52.97 260 ASP A C 1
ATOM 2001 O O . ASP A 1 260 ? -12.120 -16.948 11.658 1.00 52.97 260 ASP A O 1
ATOM 2005 N N . PHE A 1 261 ? -11.464 -18.613 13.015 1.00 52.91 261 PHE A N 1
ATOM 2006 C CA . PHE A 1 261 ? -10.711 -17.775 13.950 1.00 52.91 261 PHE A CA 1
ATOM 2007 C C . PHE A 1 261 ? -9.466 -17.172 13.288 1.00 52.91 261 PHE A C 1
ATOM 2009 O O . PHE A 1 261 ? -9.273 -15.956 13.304 1.00 52.91 261 PHE A O 1
ATOM 2016 N N . ASN A 1 262 ? -8.679 -18.009 12.601 1.00 58.06 262 ASN A N 1
ATOM 2017 C CA . ASN A 1 262 ? -7.485 -17.563 11.880 1.00 58.06 262 ASN A CA 1
ATOM 2018 C C . ASN A 1 262 ? -7.826 -16.566 10.764 1.00 58.06 262 ASN A C 1
ATOM 2020 O O . ASN A 1 262 ? -7.099 -15.598 10.554 1.00 58.06 262 ASN A O 1
ATOM 2024 N N . ARG A 1 263 ? -8.965 -16.750 10.085 1.00 60.38 263 ARG A N 1
ATOM 2025 C CA . ARG A 1 263 ? -9.445 -15.816 9.058 1.00 60.38 263 ARG A CA 1
ATOM 2026 C C . ARG A 1 263 ? -9.792 -14.443 9.638 1.00 60.38 263 ARG A C 1
ATOM 2028 O O . ARG A 1 263 ? -9.463 -13.415 9.049 1.00 60.38 263 ARG A O 1
ATOM 2035 N N . THR A 1 264 ? -10.446 -14.431 10.795 1.00 71.38 264 THR A N 1
ATOM 2036 C CA . THR A 1 264 ? -10.874 -13.212 11.494 1.00 71.38 264 THR A CA 1
ATOM 2037 C C . THR A 1 264 ? -9.664 -12.414 11.989 1.00 71.38 264 THR A C 1
ATOM 2039 O O . THR A 1 264 ? -9.598 -11.204 11.763 1.00 71.38 264 THR A O 1
ATOM 2042 N N . LEU A 1 265 ? -8.669 -13.093 12.571 1.00 74.69 265 LEU A N 1
ATOM 2043 C CA . LEU A 1 265 ? -7.422 -12.475 13.029 1.00 74.69 265 LEU A CA 1
ATOM 2044 C C . LEU A 1 265 ? -6.597 -11.901 11.870 1.00 74.69 265 LEU A C 1
ATOM 2046 O O . LEU A 1 265 ? -6.082 -10.792 11.975 1.00 74.69 265 LEU A O 1
ATOM 2050 N N . CYS A 1 266 ? -6.519 -12.605 10.742 1.00 77.88 266 CYS A N 1
ATOM 2051 C CA . CYS A 1 266 ? -5.858 -12.083 9.551 1.00 77.88 266 CYS A CA 1
ATOM 2052 C C . CYS A 1 266 ? -6.473 -10.772 9.060 1.00 77.88 266 CYS A C 1
ATOM 2054 O O . CYS A 1 266 ? -5.762 -9.795 8.870 1.00 77.88 266 CYS A O 1
ATOM 2056 N N . HIS A 1 267 ? -7.800 -10.712 8.918 1.00 83.38 267 HIS A N 1
ATOM 2057 C CA . HIS A 1 267 ? -8.462 -9.472 8.511 1.00 83.38 267 HIS A CA 1
ATOM 2058 C C . HIS A 1 267 ? -8.266 -8.340 9.526 1.00 83.38 267 HIS A C 1
ATOM 2060 O O . HIS A 1 267 ? -8.159 -7.175 9.142 1.00 83.38 267 HIS A O 1
ATOM 2066 N N . PHE A 1 268 ? -8.190 -8.667 10.817 1.00 87.12 268 PHE A N 1
ATOM 2067 C CA . PHE A 1 268 ? -7.850 -7.700 11.854 1.00 87.12 268 PHE A CA 1
ATOM 2068 C C . PHE A 1 268 ? -6.432 -7.138 11.665 1.00 87.12 268 PHE A C 1
ATOM 2070 O O . PHE A 1 268 ? -6.252 -5.919 11.690 1.00 87.12 268 PHE A O 1
ATOM 2077 N N . ILE A 1 269 ? -5.447 -8.004 11.403 1.00 88.19 269 ILE A N 1
ATOM 2078 C CA . ILE A 1 269 ? -4.065 -7.612 11.092 1.00 88.19 269 ILE A CA 1
ATOM 2079 C C . ILE A 1 269 ? -4.023 -6.750 9.826 1.00 88.19 269 ILE A C 1
ATOM 2081 O O . ILE A 1 269 ? -3.431 -5.675 9.860 1.00 88.19 269 ILE A O 1
ATOM 2085 N N . ASP A 1 270 ? -4.724 -7.142 8.759 1.00 89.94 270 ASP A N 1
ATOM 2086 C CA . ASP A 1 270 ? -4.800 -6.375 7.511 1.00 89.94 270 ASP A CA 1
ATOM 2087 C C . ASP A 1 270 ? -5.287 -4.933 7.769 1.00 89.94 270 ASP A C 1
ATOM 2089 O O . ASP A 1 270 ? -4.734 -3.957 7.253 1.00 89.94 270 ASP A O 1
ATOM 2093 N N . ILE A 1 271 ? -6.313 -4.765 8.614 1.00 93.19 271 ILE A N 1
ATOM 2094 C CA . ILE A 1 271 ? -6.835 -3.439 8.967 1.00 93.19 271 ILE A CA 1
ATOM 2095 C C . ILE A 1 271 ? -5.846 -2.675 9.861 1.00 93.19 271 ILE A C 1
ATOM 2097 O O . ILE A 1 271 ? -5.677 -1.468 9.663 1.00 93.19 271 ILE A O 1
ATOM 2101 N N . LEU A 1 272 ? -5.160 -3.333 10.803 1.00 93.69 272 LEU A N 1
ATOM 2102 C CA . LEU A 1 272 ? -4.093 -2.702 11.593 1.00 93.69 272 LEU A CA 1
ATOM 2103 C C . LEU A 1 272 ? -2.960 -2.194 10.694 1.00 93.69 272 LEU A C 1
ATOM 2105 O O . LEU A 1 272 ? -2.514 -1.062 10.869 1.00 93.69 272 LEU A O 1
ATOM 2109 N N . SER A 1 273 ? -2.549 -2.971 9.692 1.00 93.69 273 SER A N 1
ATOM 2110 C CA . SER A 1 273 ? -1.535 -2.591 8.705 1.00 93.69 273 SER A CA 1
ATOM 2111 C C . SER A 1 273 ? -1.954 -1.375 7.867 1.00 93.69 273 SER A C 1
ATOM 2113 O O . SER A 1 273 ? -1.118 -0.539 7.509 1.00 93.69 273 SER A O 1
ATOM 2115 N N . LEU A 1 274 ? -3.252 -1.210 7.590 1.00 95.69 274 LEU A N 1
ATOM 2116 C CA . LEU A 1 274 ? -3.791 0.006 6.970 1.00 95.69 274 LEU A CA 1
ATOM 2117 C C . LEU A 1 274 ? -3.806 1.202 7.934 1.00 95.69 274 LEU A C 1
ATOM 2119 O O . LEU A 1 274 ? -3.496 2.322 7.520 1.00 95.69 274 LEU A O 1
ATOM 2123 N N . VAL A 1 275 ? -4.133 0.987 9.212 1.00 96.06 275 VAL A N 1
ATOM 2124 C CA . VAL A 1 275 ? -4.046 2.030 10.250 1.00 96.06 275 VAL A CA 1
ATOM 2125 C C . VAL A 1 275 ? -2.603 2.502 10.413 1.00 96.06 275 VAL A C 1
ATOM 2127 O O . VAL A 1 275 ? -2.367 3.711 10.435 1.00 96.06 275 VAL A O 1
ATOM 2130 N N . GLU A 1 276 ? -1.643 1.576 10.461 1.00 94.94 276 GLU A N 1
ATOM 2131 C CA . GLU A 1 276 ? -0.208 1.867 10.496 1.00 94.94 276 GLU A CA 1
ATOM 2132 C C . GLU A 1 276 ? 0.193 2.739 9.303 1.00 94.94 276 GLU A C 1
ATOM 2134 O O . GLU A 1 276 ? 0.817 3.790 9.475 1.00 94.94 276 GLU A O 1
ATOM 2139 N N . LEU A 1 277 ? -0.209 2.349 8.089 1.00 93.94 277 LEU A N 1
ATOM 2140 C CA . LEU A 1 277 ? 0.114 3.080 6.866 1.00 93.94 277 LEU A CA 1
ATOM 2141 C C . LEU A 1 277 ? -0.411 4.523 6.900 1.00 93.94 277 LEU A C 1
ATOM 2143 O O . LEU A 1 277 ? 0.315 5.456 6.549 1.00 93.94 277 LEU A O 1
ATOM 2147 N N . VAL A 1 278 ? -1.651 4.726 7.356 1.00 94.69 278 VAL A N 1
ATOM 2148 C CA . VAL A 1 278 ? -2.240 6.068 7.471 1.00 94.69 278 VAL A CA 1
ATOM 2149 C C . VAL A 1 278 ? -1.527 6.892 8.535 1.00 94.69 278 VAL A C 1
ATOM 2151 O O . VAL A 1 278 ? -1.071 7.999 8.253 1.00 94.69 278 VAL A O 1
ATOM 2154 N N . ALA A 1 279 ? -1.407 6.356 9.747 1.00 93.38 279 ALA A N 1
ATOM 2155 C CA . ALA A 1 279 ? -0.824 7.053 10.887 1.00 93.38 279 ALA A CA 1
ATOM 2156 C C . ALA A 1 279 ? 0.634 7.459 10.633 1.00 93.38 279 ALA A C 1
ATOM 2158 O O . ALA A 1 279 ? 1.045 8.571 10.957 1.00 93.38 279 ALA A O 1
ATOM 2159 N N . SER A 1 280 ? 1.396 6.586 9.984 1.00 89.62 280 SER A N 1
ATOM 2160 C CA . SER A 1 280 ? 2.792 6.837 9.631 1.00 89.62 280 SER A CA 1
ATOM 2161 C C . SER A 1 280 ? 2.992 7.812 8.464 1.00 89.62 280 SER A C 1
ATOM 2163 O O . SER A 1 280 ? 4.088 8.340 8.276 1.00 89.62 280 SER A O 1
ATOM 2165 N N . SER A 1 281 ? 1.937 8.077 7.691 1.00 89.06 281 SER A N 1
ATOM 2166 C CA . SER A 1 281 ? 1.919 9.101 6.639 1.00 89.06 281 SER A CA 1
ATOM 2167 C C . SER A 1 281 ? 1.512 10.486 7.167 1.00 89.06 281 SER A C 1
ATOM 2169 O O . SER A 1 281 ? 1.553 11.481 6.429 1.00 89.06 281 SER A O 1
ATOM 2171 N N . MET A 1 282 ? 1.093 10.571 8.431 1.00 91.19 282 MET A N 1
ATOM 2172 C CA . MET A 1 282 ? 0.608 11.781 9.096 1.00 91.19 282 MET A CA 1
ATOM 2173 C C . MET A 1 282 ? 1.604 12.282 10.150 1.00 91.19 282 MET A C 1
ATOM 2175 O O . MET A 1 282 ? 2.595 11.625 10.457 1.00 91.19 282 MET A O 1
ATOM 2179 N N . SER A 1 283 ? 1.380 13.494 10.673 1.00 91.00 283 SER A N 1
ATOM 2180 C CA . SER A 1 283 ? 2.221 14.026 11.749 1.00 91.00 283 SER A CA 1
ATOM 2181 C C . SER A 1 283 ? 1.975 13.268 13.052 1.00 91.00 283 SER A C 1
ATOM 2183 O O . SER A 1 283 ? 0.857 12.826 13.324 1.00 91.00 283 SER A O 1
ATOM 2185 N N . TRP A 1 284 ? 3.005 13.186 13.896 1.00 93.12 284 TRP A N 1
ATOM 2186 C CA . TRP A 1 284 ? 2.886 12.561 15.214 1.00 93.12 284 TRP A CA 1
ATOM 2187 C C . TRP A 1 284 ? 1.775 13.187 16.065 1.00 93.12 284 TRP A C 1
ATOM 2189 O O . TRP A 1 284 ? 1.012 12.468 16.698 1.00 93.12 284 TRP A O 1
ATOM 2199 N N . GLU A 1 285 ? 1.619 14.514 16.028 1.00 94.75 285 GLU A N 1
ATOM 2200 C CA . GLU A 1 285 ? 0.534 15.211 16.730 1.00 94.75 285 GLU A CA 1
ATOM 2201 C C . GLU A 1 285 ? -0.850 14.732 16.267 1.00 94.75 285 GLU A C 1
ATOM 2203 O O . GLU A 1 285 ? -1.717 14.439 17.091 1.00 94.75 285 GLU A O 1
ATOM 2208 N N . TRP A 1 286 ? -1.061 14.597 14.953 1.00 95.25 286 TRP A N 1
ATOM 2209 C CA . TRP A 1 286 ? -2.324 14.090 14.418 1.00 95.25 286 TRP A CA 1
ATOM 2210 C C . TRP A 1 286 ? -2.556 12.635 14.848 1.00 95.25 286 TRP A C 1
ATOM 2212 O O . TRP A 1 286 ? -3.635 12.303 15.339 1.00 95.25 286 TRP A O 1
ATOM 2222 N N . THR A 1 287 ? -1.532 11.787 14.745 1.00 95.69 287 THR A N 1
ATOM 2223 C CA . THR A 1 287 ? -1.597 10.366 15.117 1.00 95.69 287 THR A CA 1
ATOM 2224 C C . THR A 1 287 ? -1.881 10.175 16.608 1.00 95.69 287 THR A C 1
ATOM 2226 O O . THR A 1 287 ? -2.771 9.403 16.977 1.00 95.69 287 THR A O 1
ATOM 2229 N N . CYS A 1 288 ? -1.197 10.928 17.469 1.00 94.88 288 CYS A N 1
ATOM 2230 C CA . CYS A 1 288 ? -1.384 10.911 18.917 1.00 94.88 288 CYS A CA 1
ATOM 2231 C C . CYS A 1 288 ? -2.790 11.380 19.324 1.00 94.88 288 CYS A C 1
ATOM 2233 O O . CYS A 1 288 ? -3.376 10.839 20.255 1.00 94.88 288 CYS A O 1
ATOM 2235 N N . ASN A 1 289 ? -3.376 12.333 18.595 1.00 95.44 289 ASN A N 1
ATOM 2236 C CA . ASN A 1 289 ? -4.709 12.851 18.904 1.00 95.44 289 ASN A CA 1
ATOM 2237 C C . ASN A 1 289 ? -5.853 11.992 18.337 1.00 95.44 289 ASN A C 1
ATOM 2239 O O . ASN A 1 289 ? -6.929 11.933 18.932 1.00 95.44 289 ASN A O 1
ATOM 2243 N N . LYS A 1 290 ? -5.664 11.358 17.171 1.00 94.56 290 LYS A N 1
ATOM 2244 C CA . LYS A 1 290 ? -6.746 10.683 16.427 1.00 94.56 290 LYS A CA 1
ATOM 2245 C C . LYS A 1 290 ? -6.719 9.160 16.516 1.00 94.56 290 LYS A C 1
ATOM 2247 O O . LYS A 1 290 ? -7.784 8.545 16.506 1.00 94.56 290 LYS A O 1
ATOM 2252 N N . VAL A 1 291 ? -5.534 8.555 16.597 1.00 96.00 291 VAL A N 1
ATOM 2253 C CA . VAL A 1 291 ? -5.350 7.099 16.480 1.00 96.00 291 VAL A CA 1
ATOM 2254 C C . VAL A 1 291 ? -5.080 6.469 17.841 1.00 96.00 291 VAL A C 1
ATOM 2256 O O . VAL A 1 291 ? -5.842 5.609 18.284 1.00 96.00 291 VAL A O 1
ATOM 2259 N N . VAL A 1 292 ? -4.044 6.942 18.538 1.00 95.75 292 VAL A N 1
ATOM 2260 C CA . VAL A 1 292 ? -3.572 6.358 19.807 1.00 95.75 292 VAL A CA 1
ATOM 2261 C C . VAL A 1 292 ? -4.681 6.222 20.866 1.00 95.75 292 VAL A C 1
ATOM 2263 O O . VAL A 1 292 ? -4.829 5.127 21.409 1.00 95.75 292 VAL A O 1
ATOM 2266 N N . PRO A 1 293 ? -5.529 7.236 21.143 1.00 94.75 293 PRO A N 1
ATOM 2267 C CA . PRO A 1 293 ? -6.532 7.139 22.203 1.00 94.75 293 PRO A CA 1
ATOM 2268 C C . PRO A 1 293 ? -7.591 6.077 21.897 1.00 94.75 293 PRO A C 1
ATOM 2270 O O . PRO A 1 293 ? -8.106 5.423 22.803 1.00 94.75 293 PRO A O 1
ATOM 2273 N N . ARG A 1 294 ? -7.906 5.883 20.611 1.00 94.50 294 ARG A N 1
ATOM 2274 C CA . ARG A 1 294 ? -8.851 4.858 20.170 1.00 94.50 294 ARG A CA 1
ATOM 2275 C C . ARG A 1 294 ? -8.260 3.462 20.285 1.00 94.50 294 ARG A C 1
ATOM 2277 O O . ARG A 1 294 ? -8.938 2.596 20.821 1.00 94.50 294 ARG A O 1
ATOM 2284 N N . LEU A 1 295 ? -7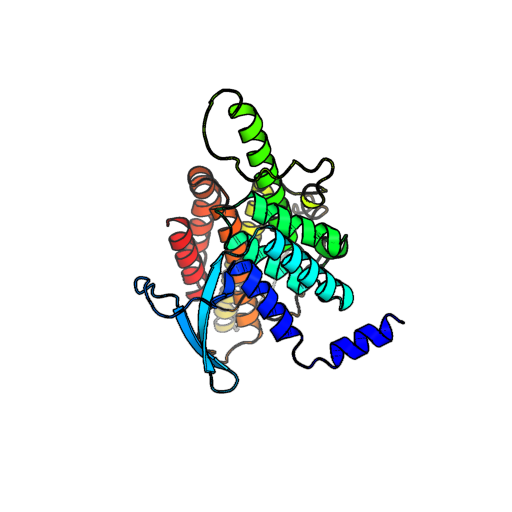.007 3.266 19.877 1.00 93.88 295 LEU A N 1
ATOM 2285 C CA . LEU A 1 295 ? -6.313 1.987 20.056 1.00 93.88 295 LEU A CA 1
ATOM 2286 C C . LEU A 1 295 ? -6.189 1.608 21.541 1.00 93.88 295 LEU A C 1
ATOM 2288 O O . LEU A 1 295 ? -6.491 0.478 21.904 1.00 93.88 295 LEU A O 1
ATOM 2292 N N . LEU A 1 296 ? -5.846 2.560 22.417 1.00 92.25 296 LEU A N 1
ATOM 2293 C CA . LEU A 1 296 ? -5.793 2.328 23.868 1.00 92.25 296 LEU A CA 1
ATOM 2294 C C . LEU A 1 296 ? -7.163 1.970 24.453 1.00 92.25 296 LEU A C 1
ATOM 2296 O O . LEU A 1 296 ? -7.269 1.080 25.291 1.00 92.25 296 LEU A O 1
ATOM 2300 N N . LYS A 1 297 ? -8.229 2.639 23.998 1.00 91.00 297 LYS A N 1
ATOM 2301 C CA . LYS A 1 297 ? -9.594 2.287 24.404 1.00 91.00 297 LYS A CA 1
ATOM 2302 C C . LYS A 1 297 ? -9.948 0.858 23.991 1.00 91.00 297 LYS A C 1
ATOM 2304 O O . LYS A 1 297 ? -10.621 0.179 24.751 1.00 91.00 297 LYS A O 1
ATOM 2309 N N . MET A 1 298 ? -9.513 0.422 22.813 1.00 89.12 298 MET A N 1
ATOM 2310 C CA . MET A 1 298 ? -9.776 -0.926 22.306 1.00 89.12 298 MET A CA 1
ATOM 2311 C C . MET A 1 298 ? -8.970 -1.983 23.049 1.00 89.12 298 MET A C 1
ATOM 2313 O O . MET A 1 298 ? -9.525 -3.019 23.374 1.00 89.12 298 MET A O 1
ATOM 2317 N N . LEU A 1 299 ? -7.720 -1.688 23.412 1.00 87.56 299 LEU A N 1
ATOM 2318 C CA . LEU A 1 299 ? -6.914 -2.567 24.259 1.00 87.56 299 LEU A CA 1
ATOM 2319 C C . LEU A 1 299 ? -7.600 -2.859 25.604 1.00 87.56 299 LEU A C 1
ATOM 2321 O O . LEU A 1 299 ? -7.531 -3.975 26.092 1.00 87.56 299 LEU A O 1
ATOM 2325 N N . ASN A 1 300 ? -8.310 -1.881 26.174 1.00 83.44 300 ASN A N 1
ATOM 2326 C CA . ASN A 1 300 ? -9.089 -2.079 27.403 1.00 83.44 300 ASN A CA 1
ATOM 2327 C C . ASN A 1 300 ? -10.383 -2.892 27.203 1.00 83.44 300 ASN A C 1
ATOM 2329 O O . ASN A 1 300 ? -11.038 -3.218 28.188 1.00 83.44 300 ASN A O 1
ATOM 2333 N N . LEU A 1 301 ? -10.800 -3.124 25.956 1.00 78.94 301 LEU A N 1
ATOM 2334 C CA . LEU A 1 301 ? -12.023 -3.848 25.597 1.00 78.94 301 LEU A CA 1
ATOM 2335 C C . LEU A 1 301 ? -11.740 -5.245 25.027 1.00 78.94 301 LEU A C 1
ATOM 2337 O O . LEU A 1 301 ? -12.676 -6.025 24.902 1.00 78.94 301 LEU A O 1
ATOM 2341 N N . CYS A 1 302 ? -10.498 -5.541 24.638 1.00 74.38 302 CYS A N 1
ATOM 2342 C CA . CYS A 1 302 ? -10.116 -6.841 24.100 1.00 74.38 302 CYS A CA 1
ATOM 2343 C C . CYS A 1 302 ? -9.857 -7.834 25.237 1.00 74.38 302 CYS A C 1
ATOM 2345 O O . CYS A 1 302 ? -9.001 -7.590 26.085 1.00 74.38 302 CYS A O 1
ATOM 2347 N N . ASP A 1 303 ? -10.535 -8.979 25.193 1.00 67.19 303 ASP A N 1
ATOM 2348 C CA . ASP A 1 303 ? -10.326 -10.082 26.139 1.00 67.19 303 ASP A CA 1
ATOM 2349 C C . ASP A 1 303 ? -9.364 -11.156 25.594 1.00 67.19 303 ASP A C 1
ATOM 2351 O O . ASP A 1 303 ? -8.978 -12.068 26.327 1.00 67.19 303 ASP A O 1
ATOM 2355 N N . MET A 1 304 ? -8.967 -11.072 24.317 1.00 66.44 304 MET A N 1
ATOM 2356 C CA . MET A 1 304 ? -8.027 -12.008 23.698 1.00 66.44 304 MET A CA 1
ATOM 2357 C C . MET A 1 304 ? -6.588 -11.500 23.652 1.00 66.44 304 MET A C 1
ATOM 2359 O O . MET A 1 304 ? -6.306 -10.354 23.286 1.00 66.44 304 MET A O 1
ATOM 2363 N N . ASP A 1 305 ? -5.669 -12.415 23.960 1.00 75.00 305 ASP A N 1
ATOM 2364 C CA . ASP A 1 305 ? -4.235 -12.145 24.030 1.00 75.00 305 ASP A CA 1
ATOM 2365 C C . ASP A 1 305 ? -3.659 -11.742 22.662 1.00 75.00 305 ASP A C 1
ATOM 2367 O O . ASP A 1 305 ? -2.876 -10.795 22.584 1.00 75.00 305 ASP A O 1
ATOM 2371 N N . ASP A 1 306 ? -4.097 -12.378 21.569 1.00 80.62 306 ASP A N 1
ATOM 2372 C CA . ASP A 1 306 ? -3.542 -12.142 20.227 1.00 80.62 306 ASP A CA 1
ATOM 2373 C C . ASP A 1 306 ? -3.942 -10.777 19.638 1.00 80.62 306 ASP A C 1
ATOM 2375 O O . ASP A 1 306 ? -3.111 -10.069 19.061 1.00 80.62 306 ASP A O 1
ATOM 2379 N N . THR A 1 307 ? -5.202 -10.356 19.809 1.00 82.06 307 THR A N 1
ATOM 2380 C CA . THR A 1 307 ? -5.683 -9.044 19.332 1.00 82.06 307 THR A CA 1
ATOM 2381 C C . THR A 1 307 ? -5.075 -7.912 20.156 1.00 82.06 307 THR A C 1
ATOM 2383 O O . THR A 1 307 ? -4.634 -6.902 19.601 1.00 82.06 307 THR A O 1
ATOM 2386 N N . SER A 1 308 ? -4.974 -8.109 21.472 1.00 87.31 308 SER A N 1
ATOM 2387 C CA . SER A 1 308 ? -4.302 -7.189 22.389 1.00 87.31 308 SER A CA 1
ATOM 2388 C C . SER A 1 308 ? -2.818 -7.050 22.053 1.00 87.31 308 SER A C 1
ATOM 2390 O O . SER A 1 308 ? -2.315 -5.930 21.940 1.00 87.31 308 SER A O 1
ATOM 2392 N N . ALA A 1 309 ? -2.123 -8.165 21.808 1.00 89.50 309 ALA A N 1
ATOM 2393 C CA . ALA A 1 309 ? -0.724 -8.166 21.395 1.00 89.50 309 ALA A CA 1
ATOM 2394 C C . ALA A 1 309 ? -0.523 -7.403 20.079 1.00 89.50 309 ALA A C 1
ATOM 2396 O O . ALA A 1 309 ? 0.365 -6.553 19.999 1.00 89.50 309 ALA A O 1
ATOM 2397 N N . ALA A 1 310 ? -1.374 -7.628 19.074 1.00 89.81 310 ALA A N 1
ATOM 2398 C CA . ALA A 1 310 ? -1.295 -6.920 17.798 1.00 89.81 310 ALA A CA 1
ATOM 2399 C C . ALA A 1 310 ? -1.510 -5.399 17.948 1.00 89.81 310 ALA A C 1
ATOM 2401 O O . ALA A 1 310 ? -0.770 -4.611 17.354 1.00 89.81 310 ALA A O 1
ATOM 2402 N N . ILE A 1 311 ? -2.456 -4.963 18.793 1.00 91.69 311 ILE A N 1
ATOM 2403 C CA . ILE A 1 311 ? -2.655 -3.535 19.104 1.00 91.69 311 ILE A CA 1
ATOM 2404 C C . ILE A 1 311 ? -1.421 -2.948 19.805 1.00 91.69 311 ILE A C 1
ATOM 2406 O O . ILE A 1 311 ? -0.984 -1.848 19.460 1.00 91.69 311 ILE A O 1
ATOM 2410 N N . VAL A 1 312 ? -0.840 -3.663 20.773 1.00 92.12 312 VAL A N 1
ATOM 2411 C CA . VAL A 1 312 ? 0.371 -3.222 21.487 1.00 92.12 312 VAL A CA 1
ATOM 2412 C C . VAL A 1 312 ? 1.559 -3.103 20.531 1.00 92.12 312 VAL A C 1
ATOM 2414 O O . VAL A 1 312 ? 2.289 -2.110 20.588 1.00 92.12 312 VAL A O 1
ATOM 2417 N N . ILE A 1 313 ? 1.731 -4.064 19.619 1.00 92.88 313 ILE A N 1
ATOM 2418 C CA . ILE A 1 313 ? 2.764 -4.020 18.577 1.00 92.88 313 ILE A CA 1
ATOM 2419 C C . ILE A 1 313 ? 2.577 -2.781 17.700 1.00 92.88 313 ILE A C 1
ATOM 2421 O O . ILE A 1 313 ? 3.538 -2.035 17.504 1.00 92.88 313 ILE A O 1
ATOM 2425 N N . LEU A 1 314 ? 1.351 -2.516 17.233 1.00 93.69 314 LEU A N 1
ATOM 2426 C CA . LEU A 1 314 ? 1.059 -1.329 16.433 1.00 93.69 314 LEU A CA 1
ATOM 2427 C C . LEU A 1 314 ? 1.386 -0.042 17.201 1.00 93.69 314 LEU A C 1
ATOM 2429 O O . LEU A 1 314 ? 2.066 0.831 16.672 1.00 93.69 314 LEU A O 1
ATOM 2433 N N . LEU A 1 315 ? 0.958 0.081 18.460 1.00 93.50 315 LEU A N 1
ATOM 2434 C CA . LEU A 1 315 ? 1.279 1.246 19.294 1.00 93.50 315 LEU A CA 1
ATOM 2435 C C . LEU A 1 315 ? 2.795 1.454 19.429 1.00 93.50 315 LEU A C 1
ATOM 2437 O O . LEU A 1 315 ? 3.270 2.586 19.326 1.00 93.50 315 LEU A O 1
ATOM 2441 N N . GLY A 1 316 ? 3.555 0.370 19.601 1.00 91.44 316 GLY A N 1
ATOM 2442 C CA . GLY A 1 316 ? 5.016 0.406 19.615 1.00 91.44 316 GLY A CA 1
ATOM 2443 C C . GLY A 1 316 ? 5.616 0.863 18.283 1.00 91.44 316 GLY A C 1
ATOM 2444 O O . GLY A 1 316 ? 6.547 1.664 18.277 1.00 91.44 316 GLY A O 1
ATOM 2445 N N . GLN A 1 317 ? 5.071 0.404 17.153 1.00 89.56 317 GLN A N 1
ATOM 2446 C CA . GLN A 1 317 ? 5.499 0.829 15.815 1.00 89.56 317 GLN A CA 1
ATOM 2447 C C . GLN A 1 317 ? 5.203 2.307 15.552 1.00 89.56 317 GLN A C 1
ATOM 2449 O O . GLN A 1 317 ? 6.043 2.993 14.979 1.00 89.56 317 GLN A O 1
ATOM 2454 N N . LEU A 1 318 ? 4.047 2.809 15.995 1.00 90.50 318 LEU A N 1
ATOM 2455 C CA . LEU A 1 318 ? 3.674 4.214 15.827 1.00 90.50 318 LEU A CA 1
ATOM 2456 C C . LEU A 1 318 ? 4.571 5.165 16.628 1.00 90.50 318 LEU A C 1
ATOM 2458 O O . LEU A 1 318 ? 4.740 6.308 16.218 1.00 90.50 318 LEU A O 1
ATOM 2462 N N . GLY A 1 319 ? 5.123 4.713 17.757 1.00 85.19 319 GLY A N 1
ATOM 2463 C CA . GLY A 1 319 ? 6.004 5.519 18.606 1.00 85.19 319 GLY A CA 1
ATOM 2464 C C . GLY A 1 319 ? 7.472 5.586 18.164 1.00 85.19 319 GLY A C 1
ATOM 2465 O O . GLY A 1 319 ? 8.241 6.304 18.803 1.00 85.19 319 GLY A O 1
ATOM 2466 N N . ARG A 1 320 ? 7.874 4.831 17.133 1.00 80.19 320 ARG A N 1
ATOM 2467 C CA . ARG A 1 320 ? 9.241 4.829 16.581 1.00 80.19 320 ARG A CA 1
ATOM 2468 C C . ARG A 1 320 ? 9.454 5.950 15.571 1.00 80.19 320 ARG A C 1
ATOM 2470 O O . ARG A 1 320 ? 10.572 6.508 15.591 1.00 80.19 320 ARG A O 1
#

Mean predicted aligned error: 14.49 Å

Secondary structure (DSSP, 8-state):
--HHHHHHHHHTSTTHHHHHHHHHHHHHH-EEEEE----SSS----TTEEEEEETTEEEEEEEEEPPHHHHHHHHHHHHHHHHHHT-HHHHHHHHHHHHHH-TT-HHHHHHHHHHHHHHHTTHHHH-GGGHHHHHHHHHHHHHHHHHHHHHHHHGGG--------PPPPPTT-TTTTTPPPHHHHHHHHHHHHHHHHHHHHHHHHHHHHHTT--S----------S-TTSTTSS-S------S--TT--S--------HHHHHHHHHHHHHHHHHHHHHHTS-HHHHHHHTHHHHHHHHTT---HHHHHHHHHHHHHHT-

Sequence (320 aa):
MSNVEMRSLFAKLCHLDELLSLIEEFLMGKKVLVYNNASPESFVVCDSRFSILVDGVDRIMSFETASTHQLVAGSIILASICTAIDHIGFICEASYDIFRMHRSDSSLLLTILHVFAHVCGKKYFTLSNYCLIMTVMKSLVTISEGRNLSIKTTSCLSSQSKVQNEFPPCIKCPFSQNAASVDIVISLLLEKLQDYAISDAVDQELIKSDKSLNSGSLSSEDKAEKKSHLQEAFCVHSMKCDMPCCFNDFVMPAIQSGSDFNRTLCHFIDILSLVELVASSMSWEWTCNKVVPRLLKMLNLCDMDDTSAAIVILLGQLGR

Foldseek 3Di:
DDLVVVLVVCVVPVCNVVVLVVLLCCLLVQKDKDWDPDDPPDDDDDPFWDWDQDPNDTTIIGIDGHDLVRSLVSLLVSLQVCLSNVVLVSVLLSLLSLLVRPLPQLQSNLSSVQSNCVSNPPCNQPPPLSVLSLLLSLQLSVVSLVVLVVCVVVVVPDDDDDPRVRRDRDPDRPSPVLHDHLLVSLVVLLVVLLCLLVVQVVVVVVVVVVVPDPDDDDDDDDDDDDPPDPQVSGPHDPPDDPDDQSPPPPDDDDDDDDPPVNRSLSVSLVSLSSSLSSLVSDDLVCCVVRPVVSLVVSLVSHPDPSSNVSSVVSVVSSVD

Radius of gyration: 24.5 Å; Cα contacts (8 Å, |Δi|>4): 248; chains: 1; bounding box: 82×58×66 Å

Organism: Vitis vinifera (NCBI:txid29760)

pLDDT: mean 72.59, std 22.58, range [27.02, 97.56]

Solvent-accessible surface area (backbone atoms only — not comparable to full-atom values): 19612 Å² total; per-residue (Å²): 134,57,74,65,59,54,52,51,54,54,68,65,45,90,51,55,68,59,52,52,50,51,54,48,49,36,63,70,64,38,51,37,84,44,78,56,87,70,71,87,82,71,79,79,92,57,98,63,59,50,76,45,78,56,95,88,40,82,40,46,32,34,71,41,76,50,50,71,68,56,46,48,50,49,39,48,51,53,28,48,53,28,50,75,75,67,44,50,65,59,56,56,50,51,50,52,50,46,57,69,74,38,74,90,44,60,35,61,44,50,50,44,54,48,43,36,47,62,64,39,35,70,60,64,73,64,41,74,96,46,40,66,61,45,50,51,48,19,22,52,51,42,50,53,54,51,52,60,52,54,50,62,71,63,52,82,76,63,91,86,86,76,90,67,77,75,64,78,83,64,95,76,45,81,44,54,63,88,43,54,55,61,73,56,50,52,50,53,49,53,49,56,55,44,53,54,36,51,52,53,53,52,55,50,51,50,62,57,46,72,78,67,60,98,67,85,84,88,88,82,86,88,85,90,84,89,77,85,81,71,57,87,82,49,85,77,81,86,87,76,79,92,68,77,65,90,74,80,80,74,92,67,85,87,74,94,72,56,81,66,58,54,51,52,51,36,53,50,50,53,46,49,56,50,50,50,52,53,42,72,75,47,53,67,69,57,29,57,71,67,44,48,60,55,52,54,55,45,50,76,52,39,91,47,69,69,65,36,49,53,52,52,50,50,56,56,61,74,74,107